Protein AF-A0AAW7M5Y6-F1 (afdb_monomer)

Radius of gyration: 25.85 Å; Cα contacts (8 Å, |Δi|>4): 397; chains: 1; bounding box: 56×43×94 Å

Sequence (271 aa):
MINTSLQTFKYPCLIGHQGGRRVLTISAKFDELSRLLAADNLSHTLNRSQRELNRRRATAFAEYVINGLNNDTGYIIPPLIGNVDGDIVVEVSEHFPSFGFLSIPMNAKIVLFDGQHREVGIEEVCQMLCNMHTQTVTVELSENLTLEQRQQFFADINGNASKPNAAINLAYDRSNPLSQLVREVVMANETLKNKTDFERTNITGKSAAWVSFKSLCDASARFTRLTEDSELVKVSGDLAKIWEGWCQFSGLSDAGDYPYGEYSQELSRLN

Solvent-accessible surface area (backbone atoms only — not comparable to full-atom values): 15237 Å² total; per-residue (Å²): 132,86,83,79,74,76,60,61,49,77,40,66,26,40,56,46,73,57,97,92,38,68,31,39,37,36,74,42,31,47,68,52,41,65,70,62,44,55,70,83,89,79,71,58,76,90,75,49,34,61,76,85,85,53,63,71,58,10,52,54,44,21,50,51,49,51,49,12,65,77,66,72,71,52,77,86,74,80,60,32,33,30,29,37,44,62,88,61,46,74,49,64,35,93,90,44,76,50,30,30,37,37,34,39,42,73,84,38,44,39,48,56,40,41,42,69,45,53,55,52,7,43,51,52,38,55,76,74,45,82,76,37,72,79,42,69,44,42,38,38,33,37,65,65,65,52,69,70,56,40,37,49,50,29,48,49,57,64,68,68,56,74,77,75,44,68,8,35,55,48,66,67,39,81,83,45,67,66,46,46,48,48,48,52,44,32,66,74,33,69,58,49,45,66,28,40,26,47,56,41,63,78,73,48,52,86,30,57,26,70,44,21,45,42,57,55,42,61,52,47,59,71,78,44,80,89,52,96,88,52,60,59,71,59,55,44,54,54,52,39,52,53,53,50,50,48,36,61,75,69,43,53,71,78,44,69,85,53,27,42,40,58,53,57,51,52,60,64,72,76,108

Secondary structure (DSSP, 8-state):
----PPPEEEEEEEEEEETTEEEEEEEEEHHHHHHHS-------GGG-SSPPP-HHHHHHHHHHHHHHHHTT-----PPEEEEEES--EEEE-SS-TTEEEEEEETT-EEEEEE-HHHHHHHHHHHHH-S-GGG-EEEEEEEES--HHHHHHHHHHHHHH-PPPPHHHHHHH-SS-HHHHHHHHHHHHSHHHHHHEESS-SS--TT-S-SEEHHHHHHHHHHH----TT--HHHHHHHHHHHHHHHHHHHTTTTTTT--HHHHHHHHHH--

Nearest PDB structures (foldseek):
  4k1p-assembly2_B  TM=1.900E-01  e=3.210E+00  Bacillus cereus
  9c0t-assembly1_F  TM=2.575E-01  e=8.157E+00  Methanosarcina thermophila
  7dev-assembly1_A  TM=1.728E-01  e=6.095E+00  Gentiana triflora
  4rz0-assembly1_B  TM=2.460E-01  e=9.716E+00  Plasmodium (Laverania)
  3f2k-assembly1_A  TM=1.174E-01  e=6.848E+00  Homo sapiens

Structure (mmCIF, N/CA/C/O backbone):
data_AF-A0AAW7M5Y6-F1
#
_entry.id   AF-A0AAW7M5Y6-F1
#
loop_
_atom_site.group_PDB
_atom_site.id
_atom_site.type_symbol
_atom_site.label_atom_id
_atom_site.label_alt_id
_atom_site.label_comp_id
_atom_site.label_asym_id
_atom_site.label_entity_id
_atom_site.label_seq_id
_atom_site.pdbx_PDB_ins_code
_atom_site.Cartn_x
_atom_site.Cartn_y
_atom_site.Cartn_z
_atom_site.occupancy
_atom_site.B_iso_or_equiv
_atom_site.auth_seq_id
_atom_site.auth_comp_id
_atom_site.auth_asym_id
_atom_site.auth_atom_id
_atom_site.pdbx_PDB_model_num
ATOM 1 N N . MET A 1 1 ? 18.919 -2.064 -47.395 1.00 45.16 1 MET A N 1
ATOM 2 C CA . MET A 1 1 ? 18.976 -2.383 -45.954 1.00 45.16 1 MET A CA 1
ATOM 3 C C . MET A 1 1 ? 17.767 -1.743 -45.307 1.00 45.16 1 MET A C 1
ATOM 5 O O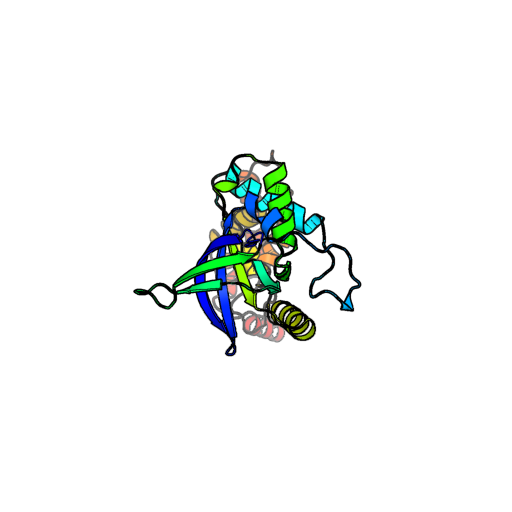 . MET A 1 1 ? 17.655 -0.526 -45.365 1.00 45.16 1 MET A O 1
ATOM 9 N N . ILE A 1 2 ? 16.820 -2.538 -44.811 1.00 49.34 2 ILE A N 1
ATOM 10 C CA . ILE A 1 2 ? 15.684 -2.000 -44.055 1.00 49.34 2 ILE A CA 1
ATOM 11 C C . ILE A 1 2 ? 16.250 -1.607 -42.691 1.00 49.34 2 ILE A C 1
ATOM 13 O O . ILE A 1 2 ? 16.785 -2.458 -41.987 1.00 49.34 2 ILE A O 1
ATOM 17 N N . ASN A 1 3 ? 16.213 -0.317 -42.361 1.00 48.34 3 ASN A N 1
ATOM 18 C CA . ASN A 1 3 ? 16.595 0.167 -41.041 1.00 48.34 3 ASN A CA 1
ATOM 19 C C . ASN A 1 3 ? 15.466 -0.196 -40.067 1.00 48.34 3 ASN A C 1
ATOM 21 O O . ASN A 1 3 ? 14.513 0.559 -39.898 1.00 48.34 3 ASN A O 1
ATOM 25 N N . THR A 1 4 ? 15.505 -1.405 -39.513 1.00 58.62 4 THR A N 1
ATOM 26 C CA . THR A 1 4 ? 14.553 -1.871 -38.498 1.00 58.62 4 THR A CA 1
ATOM 27 C C . THR A 1 4 ? 14.989 -1.375 -37.124 1.00 58.62 4 THR A C 1
ATOM 29 O O . THR A 1 4 ? 15.452 -2.151 -36.292 1.00 58.62 4 THR A O 1
ATOM 32 N N . SER A 1 5 ? 14.862 -0.070 -36.877 1.00 72.06 5 SER A N 1
ATOM 33 C CA . SER A 1 5 ? 14.865 0.441 -35.506 1.00 72.06 5 SER A CA 1
ATOM 34 C C . SER A 1 5 ? 13.616 -0.086 -34.800 1.00 72.06 5 SER A C 1
ATOM 36 O O . SER A 1 5 ? 12.498 0.160 -35.262 1.00 72.06 5 SER A O 1
ATOM 38 N N . LEU A 1 6 ? 13.795 -0.829 -33.708 1.00 77.94 6 LEU A N 1
ATOM 39 C CA . LEU A 1 6 ? 12.683 -1.280 -32.876 1.00 77.94 6 LEU A CA 1
ATOM 40 C C . LEU A 1 6 ? 11.918 -0.065 -32.343 1.00 77.94 6 LEU A C 1
ATOM 42 O O . LEU A 1 6 ? 12.522 0.924 -31.931 1.00 77.94 6 LEU A O 1
ATOM 46 N N . GLN A 1 7 ? 10.587 -0.139 -32.355 1.00 89.00 7 GLN A N 1
ATOM 47 C CA . GLN A 1 7 ? 9.776 0.861 -31.668 1.00 89.00 7 GLN A CA 1
ATOM 48 C C . GLN A 1 7 ? 10.013 0.761 -30.157 1.00 89.00 7 GLN A C 1
ATOM 50 O O . GLN A 1 7 ? 10.251 -0.329 -29.626 1.00 89.00 7 GLN A O 1
ATOM 55 N N . THR A 1 8 ? 9.952 1.900 -29.472 1.00 91.94 8 THR A N 1
ATOM 56 C CA . THR A 1 8 ? 10.220 2.005 -28.037 1.00 91.94 8 THR A CA 1
ATOM 57 C C . THR A 1 8 ? 9.078 2.709 -27.311 1.00 91.94 8 THR A C 1
ATOM 59 O O . THR A 1 8 ? 8.431 3.606 -27.855 1.00 91.94 8 THR A O 1
ATOM 62 N N . PHE A 1 9 ? 8.847 2.323 -26.059 1.00 92.94 9 PHE A N 1
ATOM 63 C CA . PHE A 1 9 ? 8.137 3.153 -25.091 1.00 92.94 9 PHE A CA 1
ATOM 64 C C . PHE A 1 9 ? 9.127 4.145 -24.479 1.00 92.94 9 PHE A C 1
ATOM 66 O O . PHE A 1 9 ? 10.226 3.742 -24.098 1.00 92.94 9 PHE A O 1
ATOM 73 N N . LYS A 1 10 ? 8.757 5.426 -24.378 1.00 95.69 10 LYS A N 1
ATOM 74 C CA . LYS A 1 10 ? 9.622 6.474 -23.819 1.00 95.69 10 LYS A CA 1
ATOM 75 C C . LYS A 1 10 ? 8.969 7.110 -22.596 1.00 95.69 10 LYS A C 1
ATOM 77 O O . LYS A 1 10 ? 7.879 7.666 -22.702 1.00 95.69 10 LYS A O 1
ATOM 82 N N . TYR A 1 11 ? 9.663 7.065 -21.463 1.00 96.88 11 TYR A N 1
ATOM 83 C CA . TYR A 1 11 ? 9.197 7.599 -20.184 1.00 96.88 11 TYR A CA 1
ATOM 84 C C . TYR A 1 11 ? 10.223 8.565 -19.591 1.00 96.88 11 TYR A C 1
ATOM 86 O O . TYR A 1 11 ? 11.414 8.251 -19.602 1.00 96.88 11 TYR A O 1
ATOM 94 N N . PRO A 1 12 ? 9.804 9.702 -19.011 1.00 97.56 12 PRO A N 1
ATOM 95 C CA . PRO A 1 12 ? 10.626 10.385 -18.021 1.00 97.56 12 PRO A CA 1
ATOM 96 C C . PRO A 1 12 ? 10.933 9.420 -16.872 1.00 97.56 12 PRO A C 1
ATOM 98 O O . PRO A 1 12 ? 10.033 8.727 -16.389 1.00 97.56 12 PRO A O 1
ATOM 101 N N . CYS A 1 13 ? 12.187 9.365 -16.438 1.00 98.12 13 CYS A N 1
ATOM 102 C CA . CYS A 1 13 ? 12.617 8.457 -15.384 1.00 98.12 13 CYS A CA 1
ATOM 103 C C . CYS A 1 13 ? 13.500 9.141 -14.341 1.00 98.12 13 CYS A C 1
ATOM 105 O O . CYS A 1 13 ? 14.278 10.047 -14.652 1.00 98.12 13 CYS A O 1
ATOM 107 N N . LEU A 1 14 ? 13.419 8.639 -13.111 1.00 98.25 14 LEU A N 1
ATOM 108 C CA . LEU A 1 14 ? 14.434 8.829 -12.081 1.00 98.25 14 LEU A CA 1
ATOM 109 C C . LEU A 1 14 ? 15.480 7.713 -12.204 1.00 98.25 14 LEU A C 1
ATOM 111 O O . LEU A 1 14 ? 15.133 6.550 -12.408 1.00 98.25 14 LEU A O 1
ATOM 115 N N . ILE A 1 15 ? 16.749 8.076 -12.056 1.00 98.12 15 ILE A N 1
ATOM 116 C CA . ILE A 1 15 ? 17.911 7.194 -12.101 1.00 98.12 15 ILE A CA 1
ATOM 117 C C . ILE A 1 15 ? 18.475 7.098 -10.683 1.00 98.12 15 ILE A C 1
ATOM 119 O O . ILE A 1 15 ? 19.078 8.042 -10.168 1.00 98.12 15 ILE A O 1
ATOM 123 N N . GLY A 1 16 ? 18.246 5.957 -10.042 1.00 96.81 16 GLY A N 1
ATOM 124 C CA . GLY A 1 16 ? 18.703 5.641 -8.694 1.00 96.81 16 GLY A CA 1
ATOM 125 C C . GLY A 1 16 ? 19.774 4.553 -8.670 1.00 96.81 16 GLY A C 1
ATOM 126 O O . GLY A 1 16 ? 20.083 3.920 -9.682 1.00 96.81 16 GLY A O 1
ATOM 127 N N . HIS A 1 17 ? 20.324 4.318 -7.479 1.00 95.00 17 HIS A N 1
ATOM 128 C CA . HIS A 1 17 ? 21.280 3.244 -7.229 1.00 95.00 17 HIS A CA 1
ATOM 129 C C . HIS A 1 17 ? 20.928 2.486 -5.945 1.00 95.00 17 HIS A C 1
ATOM 131 O O . HIS A 1 17 ? 20.790 3.094 -4.886 1.00 95.00 17 HIS A O 1
ATOM 137 N N . GLN A 1 18 ? 20.832 1.159 -6.024 1.00 93.81 18 GLN A N 1
ATOM 138 C CA . GLN A 1 18 ? 20.619 0.272 -4.877 1.00 93.81 18 GLN A CA 1
ATOM 139 C C . GLN A 1 18 ? 21.616 -0.888 -4.943 1.00 93.81 18 GLN A C 1
ATOM 141 O O . GLN A 1 18 ? 21.745 -1.548 -5.973 1.00 93.81 18 GLN A O 1
ATOM 146 N N . GLY A 1 19 ? 22.376 -1.118 -3.867 1.00 89.62 19 GLY A N 1
ATOM 147 C CA . GLY A 1 19 ? 23.347 -2.222 -3.810 1.00 89.62 19 GLY A CA 1
ATOM 148 C C . GLY A 1 19 ? 24.390 -2.204 -4.940 1.00 89.62 19 GLY A C 1
ATOM 149 O O . GLY A 1 19 ? 24.789 -3.260 -5.423 1.00 89.62 19 GLY A O 1
ATOM 150 N N . GLY A 1 20 ? 24.781 -1.012 -5.411 1.00 90.62 20 GLY A N 1
ATOM 151 C CA . GLY A 1 20 ? 25.719 -0.833 -6.528 1.00 90.62 20 GLY A CA 1
ATOM 152 C C . GLY A 1 20 ? 25.114 -1.012 -7.928 1.00 90.62 20 GLY A C 1
ATOM 153 O O . GLY A 1 20 ? 25.839 -0.921 -8.915 1.00 90.62 20 GLY A O 1
ATOM 154 N N . ARG A 1 21 ? 23.802 -1.241 -8.040 1.00 91.62 21 ARG A N 1
ATOM 155 C CA . ARG A 1 21 ? 23.088 -1.438 -9.312 1.00 91.62 21 ARG A CA 1
ATOM 156 C C . ARG A 1 21 ? 22.256 -0.207 -9.640 1.00 91.62 21 ARG A C 1
ATOM 158 O O . ARG A 1 21 ? 21.717 0.416 -8.727 1.00 91.62 21 ARG A O 1
ATOM 165 N N . ARG A 1 22 ? 22.151 0.139 -10.924 1.00 94.94 22 ARG A N 1
ATOM 166 C CA . ARG A 1 22 ? 21.230 1.183 -11.387 1.00 94.94 22 ARG A CA 1
ATOM 167 C C . ARG A 1 22 ? 19.794 0.672 -11.278 1.00 94.94 22 ARG A C 1
ATOM 169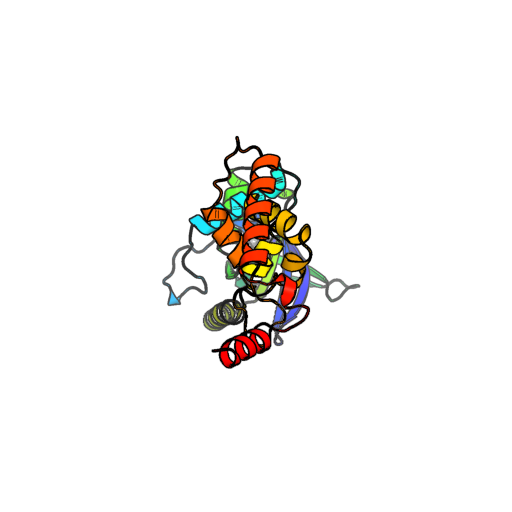 O O . ARG A 1 22 ? 19.524 -0.485 -11.594 1.00 94.94 22 ARG A O 1
ATOM 176 N N . VAL A 1 23 ? 18.909 1.539 -10.810 1.00 96.81 23 VAL A N 1
ATOM 177 C CA . VAL A 1 23 ? 17.472 1.292 -10.693 1.00 96.81 23 VAL A CA 1
ATOM 178 C C . VAL A 1 23 ? 16.751 2.466 -11.338 1.00 96.81 23 VAL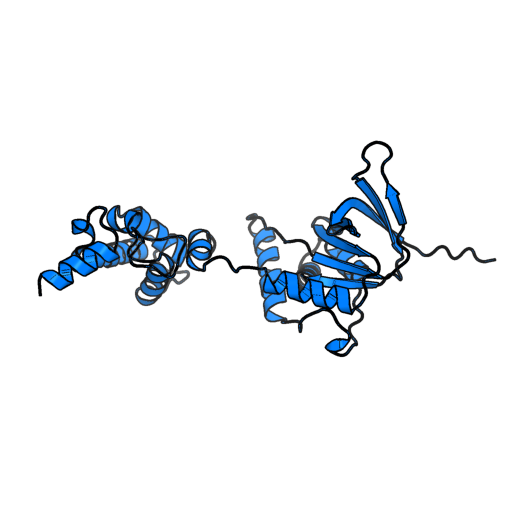 A C 1
ATOM 180 O O . VAL A 1 23 ? 17.132 3.617 -11.126 1.00 96.81 23 VAL A O 1
ATOM 183 N N . LEU A 1 24 ? 15.741 2.181 -12.152 1.00 98.00 24 LEU A N 1
ATOM 184 C CA . LEU A 1 24 ? 15.011 3.187 -12.914 1.00 98.00 24 LEU A CA 1
ATOM 185 C C . LEU A 1 24 ? 13.571 3.252 -12.430 1.00 98.00 24 LEU A C 1
ATOM 187 O O . LEU A 1 24 ? 12.883 2.235 -12.398 1.00 98.00 24 LEU A O 1
ATOM 191 N N . THR A 1 25 ? 13.100 4.445 -12.091 1.00 98.25 25 THR A N 1
ATOM 192 C CA . THR A 1 25 ? 11.716 4.650 -11.653 1.00 98.25 25 THR A CA 1
ATOM 193 C C . THR A 1 25 ? 10.965 5.465 -12.692 1.00 98.25 25 THR A C 1
ATOM 195 O O . THR A 1 25 ? 11.400 6.559 -13.056 1.00 98.25 25 THR A O 1
ATOM 198 N N . ILE A 1 26 ? 9.826 4.952 -13.151 1.00 97.69 26 ILE A N 1
ATOM 199 C CA . ILE A 1 26 ? 8.923 5.618 -14.098 1.00 97.69 26 ILE A CA 1
ATOM 200 C C . ILE A 1 26 ? 7.510 5.710 -13.522 1.00 97.69 26 ILE A C 1
ATOM 202 O O . ILE A 1 26 ? 7.137 4.961 -12.619 1.00 97.69 26 ILE A O 1
ATOM 206 N N . SER A 1 27 ? 6.706 6.615 -14.076 1.00 96.88 27 SER A N 1
ATOM 207 C CA . SER A 1 27 ? 5.264 6.671 -13.838 1.00 96.88 27 SER A CA 1
ATOM 208 C C . SER A 1 27 ? 4.555 6.154 -15.088 1.00 96.88 27 SER A C 1
ATOM 210 O O . SER A 1 27 ? 4.573 6.816 -16.126 1.00 96.88 27 SER A O 1
ATOM 212 N N . ALA A 1 28 ? 3.997 4.946 -15.010 1.00 95.19 28 ALA A N 1
ATOM 213 C CA . ALA A 1 28 ? 3.283 4.312 -16.115 1.00 95.19 28 ALA A CA 1
ATOM 214 C C . ALA A 1 28 ? 1.784 4.589 -15.989 1.00 95.19 28 ALA A C 1
ATOM 216 O O . ALA A 1 28 ? 1.230 4.495 -14.892 1.00 95.19 28 ALA A O 1
ATOM 217 N N . LYS A 1 29 ? 1.115 4.906 -17.100 1.00 95.62 29 LYS A N 1
ATOM 218 C CA . LYS A 1 29 ? -0.348 5.025 -17.104 1.00 95.62 29 LYS A CA 1
ATOM 219 C C . LYS A 1 29 ? -0.992 3.651 -16.986 1.00 95.62 29 LYS A C 1
ATOM 221 O O . LYS A 1 29 ? -0.439 2.657 -17.457 1.00 95.62 29 LYS A O 1
ATOM 226 N N . PHE A 1 30 ? -2.173 3.596 -16.384 1.00 95.38 30 PHE A N 1
ATOM 227 C CA . PHE A 1 30 ? -2.876 2.331 -16.158 1.00 95.38 30 PHE A CA 1
ATOM 228 C C . PHE A 1 30 ? -3.199 1.578 -17.458 1.00 95.38 30 PHE A C 1
ATOM 230 O O . PHE A 1 30 ? -3.078 0.357 -17.511 1.00 95.38 30 PHE A O 1
ATOM 237 N N . ASP A 1 31 ? -3.579 2.288 -18.517 1.00 90.44 31 ASP A N 1
ATOM 238 C CA . ASP A 1 31 ? -3.941 1.700 -19.812 1.00 90.44 31 ASP A CA 1
ATOM 239 C C . ASP A 1 31 ? -2.731 1.301 -20.676 1.00 90.44 31 ASP A C 1
ATOM 241 O O . ASP A 1 31 ? -2.842 0.442 -21.554 1.00 90.44 31 ASP A O 1
ATOM 245 N N . GLU A 1 32 ? -1.561 1.879 -20.406 1.00 90.12 32 GLU A N 1
ATOM 246 C CA . GLU A 1 32 ? -0.282 1.485 -21.005 1.00 90.12 32 GLU A CA 1
ATOM 247 C C . GLU A 1 32 ? 0.312 0.242 -20.319 1.00 90.12 32 GLU A C 1
ATOM 249 O O . GLU A 1 32 ? 1.076 -0.504 -20.938 1.00 90.12 32 GLU A O 1
ATOM 254 N N . LEU A 1 33 ? -0.052 -0.006 -19.056 1.00 89.00 33 LEU A N 1
ATOM 255 C CA . LEU A 1 33 ? 0.578 -1.011 -18.202 1.00 89.00 33 LEU A CA 1
ATOM 256 C C . LEU A 1 33 ? 0.488 -2.434 -18.774 1.00 89.00 33 LEU A C 1
ATOM 258 O O . LEU A 1 33 ? 1.483 -3.153 -18.764 1.00 89.00 33 LEU A O 1
ATOM 262 N N . SER A 1 34 ? -0.660 -2.821 -19.336 1.00 81.75 34 SER A N 1
ATOM 263 C CA . SER A 1 34 ? -0.859 -4.152 -19.939 1.00 81.75 34 SER A CA 1
ATOM 264 C C . SER A 1 34 ? 0.034 -4.400 -21.159 1.00 81.75 34 SER A C 1
ATOM 266 O O . SER A 1 34 ? 0.406 -5.538 -21.443 1.00 81.75 34 SER A O 1
ATOM 268 N N . ARG A 1 35 ? 0.411 -3.335 -21.878 1.00 84.75 35 ARG A N 1
ATOM 269 C CA . ARG A 1 35 ? 1.341 -3.404 -23.015 1.00 84.75 35 ARG A CA 1
ATOM 270 C C . ARG A 1 35 ? 2.788 -3.401 -22.546 1.00 84.75 35 ARG A C 1
ATOM 272 O O . ARG A 1 35 ? 3.605 -4.113 -23.117 1.00 84.75 35 ARG A O 1
ATOM 279 N N . LEU A 1 36 ? 3.089 -2.610 -21.519 1.00 85.19 36 LEU A N 1
ATOM 280 C CA . LEU A 1 36 ? 4.423 -2.492 -20.939 1.00 85.19 36 LEU A CA 1
ATOM 281 C C . LEU A 1 36 ? 4.858 -3.780 -20.222 1.00 85.19 36 LEU A C 1
ATOM 283 O O . LEU A 1 36 ? 6.014 -4.182 -20.325 1.00 85.19 36 LEU A O 1
ATOM 287 N N . LEU A 1 37 ? 3.937 -4.426 -19.504 1.00 82.00 37 LEU A N 1
ATOM 288 C CA . LEU A 1 37 ? 4.194 -5.615 -18.685 1.00 82.00 37 LEU A CA 1
ATOM 289 C C . LEU A 1 37 ? 3.823 -6.935 -19.366 1.00 82.00 37 LEU A C 1
ATOM 291 O O . LEU A 1 37 ? 3.838 -7.962 -18.695 1.00 82.00 37 LEU A O 1
ATOM 295 N N . ALA A 1 38 ? 3.485 -6.911 -20.663 1.00 64.88 38 ALA A N 1
ATOM 296 C CA . ALA A 1 38 ? 2.930 -8.042 -21.406 1.00 64.88 38 ALA A CA 1
ATOM 297 C C . ALA A 1 38 ? 3.573 -9.384 -20.999 1.00 64.88 38 ALA A C 1
ATOM 299 O O . ALA A 1 38 ? 4.728 -9.681 -21.317 1.00 64.88 38 ALA A O 1
ATOM 300 N N . ALA A 1 39 ? 2.810 -10.161 -20.225 1.00 53.28 39 ALA A N 1
ATOM 301 C CA . ALA A 1 39 ? 3.330 -11.277 -19.457 1.00 53.28 39 ALA A CA 1
ATOM 302 C C . ALA A 1 39 ? 3.626 -12.502 -20.328 1.00 53.28 39 ALA A C 1
ATOM 304 O O . ALA A 1 39 ? 2.818 -12.935 -21.150 1.00 53.28 39 ALA A O 1
ATOM 305 N N . ASP A 1 40 ? 4.759 -13.138 -20.042 1.00 48.28 40 ASP A N 1
ATOM 306 C CA . ASP A 1 40 ? 5.101 -14.468 -20.532 1.00 48.28 40 ASP A CA 1
ATOM 307 C C . ASP A 1 40 ? 4.471 -15.507 -19.580 1.00 48.28 40 ASP A C 1
ATOM 309 O O . ASP A 1 40 ? 5.102 -16.012 -18.649 1.00 48.28 40 ASP A O 1
ATOM 313 N N . ASN A 1 41 ? 3.167 -15.749 -19.752 1.00 46.53 41 ASN A N 1
ATOM 314 C CA . ASN A 1 41 ? 2.301 -16.524 -18.844 1.00 46.53 41 ASN A CA 1
ATOM 315 C C . ASN A 1 41 ? 2.578 -18.047 -18.795 1.00 46.53 41 ASN A C 1
ATOM 317 O O . ASN A 1 41 ? 1.746 -18.817 -18.314 1.00 46.53 41 ASN A O 1
ATOM 321 N N . LEU A 1 42 ? 3.726 -18.520 -19.284 1.00 43.22 42 LEU A N 1
ATOM 322 C CA . LEU A 1 42 ? 4.000 -19.945 -19.489 1.00 43.22 42 LEU A CA 1
ATOM 323 C C . LEU A 1 42 ? 5.392 -20.339 -18.982 1.00 43.22 42 LEU A C 1
ATOM 325 O O . LEU A 1 42 ? 6.312 -20.554 -19.765 1.00 43.22 42 LEU A O 1
ATOM 329 N N . SER A 1 43 ? 5.574 -20.484 -17.666 1.00 42.81 43 SER A N 1
ATOM 330 C CA . SER A 1 43 ? 6.738 -21.222 -17.151 1.00 42.81 43 SER A CA 1
ATOM 331 C C . SER A 1 43 ? 6.536 -21.805 -15.742 1.00 42.81 43 SER A C 1
ATOM 333 O O . SER A 1 43 ? 5.750 -21.304 -14.936 1.00 42.81 43 SER A O 1
ATOM 335 N N . HIS A 1 44 ? 7.231 -22.919 -15.470 1.00 48.47 44 HIS A N 1
ATOM 336 C CA . HIS A 1 44 ? 7.258 -23.634 -14.186 1.00 48.47 44 HIS A CA 1
ATOM 337 C C . HIS A 1 44 ? 7.663 -22.730 -13.000 1.00 48.47 44 HIS A C 1
ATOM 339 O O . HIS A 1 44 ? 8.342 -21.724 -13.172 1.00 48.47 44 HIS A O 1
ATOM 345 N N . THR A 1 45 ? 7.308 -23.115 -11.767 1.00 53.44 45 THR A N 1
ATOM 346 C CA . THR A 1 45 ? 7.537 -22.323 -10.536 1.00 53.44 45 THR A CA 1
ATOM 347 C C . THR A 1 45 ? 8.995 -21.923 -10.292 1.00 53.44 45 THR A C 1
ATOM 349 O O . THR A 1 4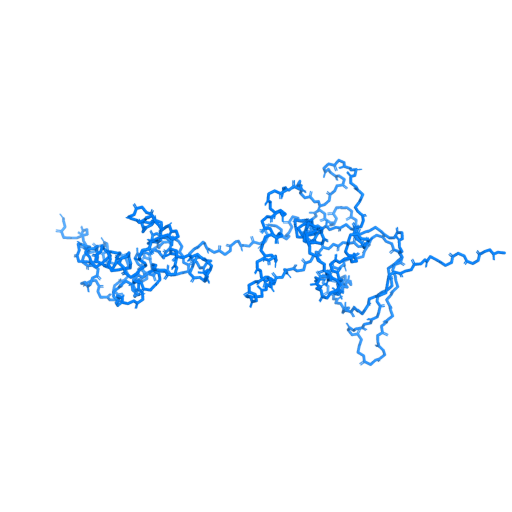5 ? 9.236 -20.818 -9.820 1.00 53.44 45 THR A O 1
ATOM 352 N N . LEU A 1 46 ? 9.957 -22.782 -10.638 1.00 55.19 46 LEU A N 1
ATOM 353 C CA . LEU A 1 46 ? 11.392 -22.485 -10.529 1.00 55.19 46 LEU A CA 1
ATOM 354 C C . LEU A 1 46 ? 11.909 -21.556 -11.634 1.00 55.19 46 LEU A C 1
ATOM 356 O O . LEU A 1 46 ? 12.999 -21.021 -11.489 1.00 55.19 46 LEU A O 1
ATOM 360 N N . ASN A 1 47 ? 11.129 -21.336 -12.696 1.00 56.72 47 ASN A N 1
ATOM 361 C CA . ASN A 1 47 ? 11.466 -20.465 -13.825 1.00 56.72 47 ASN A CA 1
ATOM 362 C C . ASN A 1 47 ? 10.882 -19.049 -13.676 1.00 56.72 47 ASN A C 1
ATOM 364 O O . ASN A 1 47 ? 11.091 -18.204 -14.545 1.00 56.72 47 ASN A O 1
ATOM 368 N N . ARG A 1 48 ? 10.160 -18.782 -12.579 1.00 66.81 48 ARG A N 1
ATOM 369 C CA . ARG A 1 48 ? 9.562 -17.477 -12.271 1.00 66.81 48 ARG A CA 1
ATOM 370 C C . ARG A 1 48 ? 10.086 -16.911 -10.952 1.00 66.81 48 ARG A C 1
ATOM 372 O O . ARG A 1 48 ? 10.522 -17.646 -10.069 1.00 66.81 48 ARG A O 1
ATOM 379 N N . SER A 1 49 ? 9.987 -15.594 -10.809 1.00 58.50 49 SER A N 1
ATOM 380 C CA . SER A 1 49 ? 10.271 -14.831 -9.583 1.00 58.50 49 SER A CA 1
ATOM 381 C C . SER A 1 49 ? 8.987 -14.255 -8.970 1.00 58.50 49 SER A C 1
ATOM 383 O O . SER A 1 49 ? 8.976 -13.146 -8.449 1.00 58.50 49 SER A O 1
ATOM 385 N N . GLN A 1 50 ? 7.876 -14.987 -9.108 1.00 66.50 50 GLN A N 1
ATOM 386 C CA . GLN A 1 50 ? 6.522 -14.553 -8.756 1.00 66.50 50 GLN A CA 1
ATOM 387 C C . GLN A 1 50 ? 5.781 -15.639 -7.970 1.00 66.50 50 GLN A C 1
ATOM 389 O O . GLN A 1 50 ? 6.013 -16.841 -8.162 1.00 66.50 50 GLN A O 1
ATOM 394 N N . ARG A 1 51 ? 4.830 -15.224 -7.125 1.00 70.25 51 ARG A N 1
ATOM 395 C CA . ARG A 1 51 ? 3.903 -16.154 -6.461 1.00 70.25 51 ARG A CA 1
ATOM 396 C C . ARG A 1 51 ? 2.721 -16.479 -7.366 1.00 70.25 51 ARG A C 1
ATOM 398 O O . ARG A 1 51 ? 2.457 -15.789 -8.344 1.00 70.25 51 ARG A O 1
ATOM 405 N N . GLU A 1 52 ? 1.968 -17.517 -7.026 1.00 74.31 52 GLU A N 1
ATOM 406 C CA . GLU A 1 52 ? 0.716 -17.794 -7.728 1.00 74.31 52 GLU A CA 1
ATOM 407 C C . GLU A 1 52 ? -0.259 -16.609 -7.602 1.00 74.31 52 GLU A C 1
ATOM 409 O O . GLU A 1 52 ? -0.411 -16.005 -6.530 1.00 74.31 52 GLU A O 1
ATOM 414 N N . LEU A 1 53 ? -0.889 -16.240 -8.719 1.00 74.88 53 LEU A N 1
ATOM 415 C CA . LEU A 1 53 ? -1.871 -15.167 -8.745 1.00 74.88 53 LEU A CA 1
ATOM 416 C C . LEU A 1 53 ? -3.102 -15.584 -7.933 1.00 74.88 53 LEU A C 1
ATOM 418 O O . LEU A 1 53 ? -3.701 -16.627 -8.164 1.00 74.88 53 LEU A O 1
ATOM 422 N N . ASN A 1 54 ? -3.514 -14.728 -7.002 1.00 81.81 54 ASN A N 1
ATOM 423 C CA . ASN A 1 54 ? -4.733 -14.920 -6.233 1.00 81.81 54 ASN A CA 1
ATOM 424 C C . ASN A 1 54 ? -5.733 -13.895 -6.749 1.00 81.81 54 ASN A C 1
ATOM 426 O O . ASN A 1 54 ? -5.636 -12.722 -6.388 1.00 81.81 54 ASN A O 1
ATOM 430 N N . ARG A 1 55 ? -6.668 -14.338 -7.596 1.00 84.50 55 ARG A N 1
ATOM 431 C CA . ARG A 1 55 ? -7.645 -13.437 -8.220 1.00 84.50 55 ARG A CA 1
ATOM 432 C C . ARG A 1 55 ? -8.448 -12.642 -7.197 1.00 84.50 55 ARG A C 1
ATOM 434 O O . ARG A 1 55 ? -8.609 -11.450 -7.377 1.00 84.50 55 ARG A O 1
ATOM 441 N N . ARG A 1 56 ? -8.819 -13.237 -6.055 1.00 88.44 56 ARG A N 1
ATOM 442 C CA . ARG A 1 56 ? -9.545 -12.510 -4.996 1.00 88.44 56 ARG A CA 1
ATOM 443 C C . ARG A 1 56 ? -8.775 -11.290 -4.484 1.00 88.44 56 ARG A C 1
ATOM 445 O O . ARG A 1 56 ? -9.387 -10.295 -4.128 1.00 88.44 56 ARG A O 1
ATOM 452 N N . ARG A 1 57 ? -7.438 -11.361 -4.431 1.00 85.62 57 ARG A N 1
ATOM 453 C CA . ARG A 1 57 ? -6.605 -10.216 -4.025 1.00 85.62 57 ARG A CA 1
ATOM 454 C C . ARG A 1 57 ? -6.496 -9.151 -5.109 1.00 85.62 57 ARG A C 1
ATOM 456 O O . ARG A 1 57 ? -6.388 -7.985 -4.758 1.00 85.62 57 ARG A O 1
ATOM 463 N N . ALA A 1 58 ? -6.493 -9.552 -6.379 1.00 88.06 58 ALA A N 1
ATOM 464 C CA . ALA A 1 58 ? -6.530 -8.609 -7.491 1.00 88.06 58 ALA A CA 1
ATOM 465 C C . ALA A 1 58 ? -7.871 -7.860 -7.513 1.00 88.06 58 ALA A C 1
ATOM 467 O O . ALA A 1 58 ? -7.872 -6.636 -7.505 1.00 88.06 58 ALA A O 1
ATOM 468 N N . THR A 1 59 ? -8.985 -8.582 -7.364 1.00 91.56 59 THR A N 1
ATOM 469 C CA . THR A 1 59 ? -10.328 -7.992 -7.293 1.00 91.56 59 THR A CA 1
ATOM 470 C C . THR A 1 59 ? -10.492 -7.055 -6.100 1.00 91.56 59 THR A C 1
ATOM 472 O O . THR A 1 59 ? -10.934 -5.927 -6.272 1.00 91.56 59 THR A O 1
ATOM 475 N N . ALA A 1 60 ? -10.038 -7.448 -4.904 1.00 91.88 60 ALA A N 1
ATOM 476 C CA . ALA A 1 60 ? -10.063 -6.553 -3.743 1.00 91.88 60 ALA A CA 1
ATOM 477 C C . ALA A 1 60 ? -9.224 -5.274 -3.958 1.00 91.88 60 ALA A C 1
ATOM 479 O O . ALA A 1 60 ? -9.558 -4.210 -3.441 1.00 91.88 60 ALA A O 1
ATOM 480 N N . PHE A 1 61 ? -8.126 -5.360 -4.717 1.00 94.38 61 PHE A N 1
ATOM 481 C CA . PHE A 1 61 ? -7.342 -4.184 -5.089 1.00 94.38 61 PHE A CA 1
ATOM 482 C C . PHE A 1 61 ? -8.073 -3.311 -6.120 1.00 94.38 61 PHE A C 1
ATOM 484 O O . PHE A 1 61 ? -8.066 -2.089 -5.987 1.00 94.38 61 PHE A O 1
ATOM 491 N N . ALA A 1 62 ? -8.723 -3.914 -7.118 1.00 94.88 62 ALA A N 1
ATOM 492 C CA . ALA A 1 62 ? -9.532 -3.183 -8.089 1.00 94.88 62 ALA A CA 1
ATOM 493 C C . ALA A 1 62 ? -10.669 -2.418 -7.394 1.00 94.88 62 ALA A C 1
ATOM 495 O O . ALA A 1 62 ? -10.830 -1.221 -7.616 1.00 94.88 62 ALA A O 1
ATOM 496 N N . GLU A 1 63 ? -11.386 -3.073 -6.475 1.00 94.06 63 GLU A N 1
ATOM 497 C CA . GLU A 1 63 ? -12.415 -2.449 -5.634 1.00 94.06 63 GLU A CA 1
ATOM 498 C C . GLU A 1 63 ? -11.859 -1.273 -4.823 1.00 94.06 63 GLU A C 1
ATOM 500 O O . GLU A 1 63 ? -12.480 -0.215 -4.777 1.00 94.06 63 GLU A O 1
ATOM 505 N N . TYR A 1 64 ? -10.673 -1.420 -4.222 1.00 94.00 64 TYR A N 1
ATOM 506 C CA . TYR A 1 64 ? -10.006 -0.333 -3.498 1.00 94.00 64 TYR A CA 1
ATOM 507 C C . TYR A 1 64 ? -9.782 0.907 -4.380 1.00 94.00 64 TYR A C 1
ATOM 509 O O . TYR A 1 64 ? -10.116 2.019 -3.970 1.00 94.00 64 TYR A O 1
ATOM 517 N N . VAL A 1 65 ? -9.270 0.721 -5.600 1.00 95.06 65 VAL A N 1
ATOM 518 C CA . VAL A 1 65 ? -9.029 1.820 -6.551 1.00 95.06 65 VAL A CA 1
ATOM 519 C C . VAL A 1 65 ? -10.344 2.434 -7.037 1.00 95.06 65 VAL A C 1
ATOM 521 O O . VAL A 1 65 ? -10.492 3.655 -7.019 1.00 95.06 65 VAL A O 1
ATOM 524 N N . ILE A 1 66 ? -11.319 1.607 -7.426 1.00 94.25 66 ILE A N 1
ATOM 525 C CA . ILE A 1 66 ? -12.630 2.060 -7.916 1.00 94.25 66 ILE A CA 1
ATOM 526 C C . ILE A 1 66 ? -13.359 2.866 -6.842 1.00 94.25 66 ILE A C 1
ATOM 528 O O . ILE A 1 66 ? -13.887 3.935 -7.135 1.00 94.25 66 ILE A O 1
ATOM 532 N N . ASN A 1 67 ? -13.357 2.393 -5.595 1.00 91.81 67 ASN A N 1
ATOM 533 C CA . ASN A 1 67 ? -13.964 3.115 -4.481 1.00 91.81 67 ASN A CA 1
ATOM 534 C C . ASN A 1 67 ? -13.267 4.458 -4.238 1.00 91.81 67 ASN A C 1
ATOM 536 O O . ASN A 1 67 ? -13.951 5.455 -4.016 1.00 91.81 67 ASN A O 1
ATOM 540 N N . GLY A 1 68 ? -11.934 4.499 -4.323 1.00 91.31 68 GLY A N 1
ATOM 541 C CA . GLY A 1 68 ? -11.163 5.737 -4.196 1.00 91.31 68 GLY A CA 1
ATOM 542 C C . GLY A 1 68 ? -11.503 6.772 -5.271 1.00 91.31 68 GLY A C 1
ATOM 543 O O . GLY A 1 68 ? -11.598 7.958 -4.962 1.00 91.31 68 GLY A O 1
ATOM 544 N N . LEU A 1 69 ? -11.723 6.318 -6.509 1.00 91.19 69 LEU A N 1
ATOM 545 C CA . LEU A 1 69 ? -12.118 7.161 -7.643 1.00 91.19 69 LEU A CA 1
ATOM 546 C C . LEU A 1 69 ? -13.576 7.630 -7.549 1.00 91.19 69 LEU A C 1
ATOM 548 O O . LEU A 1 69 ? -13.850 8.811 -7.730 1.00 91.19 69 LEU A O 1
ATOM 552 N N . ASN A 1 70 ? -14.512 6.721 -7.270 1.00 90.62 70 ASN A N 1
ATOM 553 C CA . ASN A 1 70 ? -15.947 7.021 -7.289 1.00 90.62 70 ASN A CA 1
ATOM 554 C C . ASN A 1 70 ? -16.397 7.881 -6.105 1.00 90.62 70 ASN A C 1
ATOM 556 O O . ASN A 1 70 ? -17.328 8.669 -6.247 1.00 90.62 70 ASN A O 1
ATOM 560 N N . ASN A 1 71 ? -15.757 7.720 -4.945 1.00 88.25 71 ASN A N 1
ATOM 561 C CA . ASN A 1 71 ? -16.147 8.410 -3.714 1.00 88.25 71 ASN A CA 1
ATOM 562 C C . ASN A 1 71 ? -15.276 9.639 -3.409 1.00 88.25 71 ASN A C 1
ATOM 564 O O . ASN A 1 71 ? -15.424 10.220 -2.337 1.00 88.25 71 ASN A O 1
ATOM 568 N N . ASP A 1 72 ? -14.345 9.998 -4.301 1.00 79.75 72 ASP A N 1
ATOM 569 C CA . ASP A 1 72 ? -13.385 11.101 -4.125 1.00 79.75 72 ASP A CA 1
ATOM 570 C C . ASP A 1 72 ? -12.598 11.033 -2.796 1.00 79.75 72 ASP A C 1
ATOM 572 O O . ASP A 1 72 ? -12.195 12.035 -2.210 1.00 79.75 72 ASP A O 1
ATOM 576 N N . THR A 1 73 ? -12.374 9.816 -2.285 1.00 85.75 73 THR A N 1
ATOM 577 C CA . THR A 1 73 ? -11.590 9.587 -1.059 1.00 85.75 73 THR A CA 1
ATOM 578 C C . THR A 1 73 ? -10.095 9.453 -1.343 1.00 85.75 73 THR A C 1
ATOM 580 O O . THR A 1 73 ? -9.291 9.386 -0.412 1.00 85.75 73 THR A O 1
ATOM 583 N N . GLY A 1 74 ? -9.722 9.377 -2.623 1.00 88.94 74 GLY A N 1
ATOM 584 C CA . GLY A 1 74 ? -8.363 9.106 -3.073 1.00 88.94 74 GLY A CA 1
ATOM 585 C C . GLY A 1 74 ? -7.907 7.671 -2.791 1.00 88.94 74 GLY A C 1
ATOM 586 O O . GLY A 1 74 ? -8.599 6.869 -2.159 1.00 88.94 74 GLY A O 1
ATOM 587 N N . TYR A 1 75 ? -6.716 7.340 -3.287 1.00 93.88 75 TYR A N 1
ATOM 588 C CA . TYR A 1 75 ? -6.036 6.069 -3.048 1.00 93.88 75 TYR A CA 1
ATOM 589 C C . TYR A 1 75 ? -4.521 6.237 -3.222 1.00 93.88 75 TYR A C 1
ATOM 591 O O . TYR A 1 75 ? -4.051 7.224 -3.789 1.00 93.88 75 TYR A O 1
ATOM 599 N N . ILE A 1 76 ? -3.743 5.258 -2.759 1.00 94.88 76 ILE A N 1
ATOM 600 C CA . ILE A 1 76 ? -2.306 5.184 -3.028 1.00 94.88 76 ILE A CA 1
ATOM 601 C C . ILE A 1 76 ? -1.901 3.754 -3.375 1.00 94.88 76 ILE A C 1
ATOM 603 O O . ILE A 1 76 ? -2.311 2.792 -2.725 1.00 94.88 76 ILE A O 1
ATOM 607 N N . ILE A 1 77 ? -1.086 3.613 -4.420 1.00 95.31 77 ILE A N 1
ATOM 608 C CA . ILE A 1 77 ? -0.599 2.322 -4.904 1.00 95.31 77 ILE A CA 1
ATOM 609 C C . ILE A 1 77 ? 0.903 2.270 -4.638 1.00 95.31 77 ILE A C 1
ATOM 611 O O . ILE A 1 77 ? 1.635 3.109 -5.166 1.00 95.31 77 ILE A O 1
ATOM 615 N N . PRO A 1 78 ? 1.397 1.308 -3.838 1.00 94.38 78 PRO A N 1
ATOM 616 C CA . PRO A 1 78 ? 2.834 1.125 -3.702 1.00 94.38 78 PRO A CA 1
ATOM 617 C C . PRO A 1 78 ? 3.456 0.766 -5.068 1.00 94.38 78 PRO A C 1
ATOM 619 O O . PRO A 1 78 ? 2.756 0.202 -5.916 1.00 94.38 78 PRO A O 1
ATOM 622 N N . PRO A 1 79 ? 4.752 1.028 -5.300 1.00 95.12 79 PRO A N 1
ATOM 623 C CA . PRO A 1 79 ? 5.381 0.791 -6.599 1.00 95.12 79 PRO A CA 1
ATOM 624 C C . PRO A 1 79 ? 5.316 -0.668 -7.056 1.00 95.12 79 PRO A C 1
ATOM 626 O O . PRO A 1 79 ? 5.476 -1.585 -6.246 1.00 95.12 79 PRO A O 1
ATOM 629 N N . LEU A 1 80 ? 5.103 -0.893 -8.350 1.00 95.25 80 LEU A N 1
ATOM 630 C CA . LEU A 1 80 ? 5.351 -2.189 -8.980 1.00 95.25 80 LEU A CA 1
ATOM 631 C C . LEU A 1 80 ? 6.861 -2.347 -9.143 1.00 95.25 80 LEU A C 1
ATOM 633 O O . LEU A 1 80 ? 7.503 -1.456 -9.695 1.00 95.25 80 LEU A O 1
ATOM 637 N N . ILE A 1 81 ? 7.425 -3.453 -8.666 1.00 95.06 81 ILE A N 1
ATOM 638 C CA . ILE A 1 81 ? 8.875 -3.667 -8.689 1.00 95.06 81 ILE A CA 1
ATOM 639 C C . ILE A 1 81 ? 9.175 -4.848 -9.597 1.00 95.06 81 ILE A C 1
ATOM 641 O O . ILE A 1 81 ? 8.652 -5.957 -9.417 1.00 95.06 81 ILE A O 1
ATOM 645 N N . GLY A 1 82 ? 10.019 -4.606 -10.590 1.00 93.88 82 GLY A N 1
ATOM 646 C CA . GLY A 1 82 ? 10.355 -5.599 -11.588 1.00 93.88 82 GLY A CA 1
ATOM 647 C C . GLY A 1 82 ? 11.737 -5.428 -12.179 1.00 93.88 82 GLY A C 1
ATOM 648 O O . GLY A 1 82 ? 12.573 -4.641 -11.737 1.00 93.88 82 GLY A O 1
ATOM 649 N N . ASN A 1 83 ? 11.972 -6.232 -13.201 1.00 94.56 83 ASN A N 1
ATOM 650 C CA . ASN A 1 83 ? 13.197 -6.232 -13.970 1.00 94.56 83 ASN A CA 1
ATOM 651 C C . ASN A 1 83 ? 12.865 -6.196 -15.456 1.00 94.56 83 ASN A C 1
ATOM 653 O O . ASN A 1 83 ? 12.008 -6.962 -15.900 1.00 94.56 83 ASN A O 1
ATOM 657 N N . VAL A 1 84 ? 13.579 -5.364 -16.206 1.00 93.62 84 VAL A N 1
ATOM 658 C CA . VAL A 1 84 ? 13.529 -5.338 -17.666 1.00 93.62 84 VAL A CA 1
ATOM 659 C C . VAL A 1 84 ? 14.683 -6.160 -18.243 1.00 93.62 84 VAL A C 1
ATOM 661 O O . VAL A 1 84 ? 15.852 -5.906 -17.955 1.00 93.62 84 VAL A O 1
ATOM 664 N N . ASP A 1 85 ? 14.327 -7.161 -19.044 1.00 90.94 85 ASP A N 1
ATOM 665 C CA . ASP A 1 85 ? 15.226 -7.971 -19.863 1.00 90.94 85 ASP A CA 1
ATOM 666 C C . ASP A 1 85 ? 15.202 -7.393 -21.291 1.00 90.94 85 ASP A C 1
ATOM 668 O O . ASP A 1 85 ? 14.236 -7.586 -22.039 1.00 90.94 85 ASP A O 1
ATOM 672 N N . GLY A 1 86 ? 16.234 -6.628 -21.657 1.00 86.88 86 GLY A N 1
ATOM 673 C CA . GLY A 1 86 ? 16.333 -5.973 -22.964 1.00 86.88 86 GLY A CA 1
ATOM 674 C C . GLY A 1 86 ? 17.354 -4.835 -23.029 1.00 86.88 86 GLY A C 1
ATOM 675 O O . GLY A 1 86 ? 17.853 -4.354 -22.010 1.00 86.88 86 GLY A O 1
ATOM 676 N N . ASP A 1 87 ? 17.631 -4.386 -24.254 1.00 90.56 87 ASP A N 1
ATOM 677 C CA . ASP A 1 87 ? 18.574 -3.301 -24.545 1.00 90.56 87 ASP A CA 1
ATOM 678 C C . ASP A 1 87 ? 17.907 -1.932 -24.354 1.00 90.56 87 ASP A C 1
ATOM 680 O O . ASP A 1 87 ? 17.536 -1.245 -25.310 1.00 90.56 87 ASP A O 1
ATOM 684 N N . ILE A 1 88 ? 17.695 -1.550 -23.096 1.00 94.75 88 ILE A N 1
ATOM 685 C CA . ILE A 1 88 ? 17.134 -0.239 -22.772 1.00 94.75 88 ILE A CA 1
ATOM 686 C C . ILE A 1 88 ? 18.161 0.878 -22.976 1.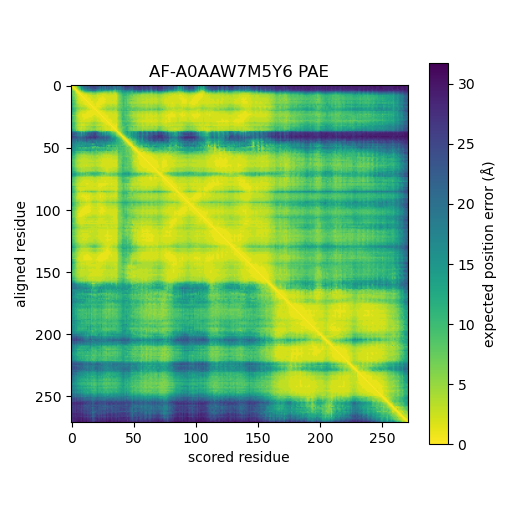00 94.75 88 ILE A C 1
ATOM 688 O O . ILE A 1 88 ? 19.367 0.688 -22.808 1.00 94.75 88 ILE A O 1
ATOM 692 N N . VAL A 1 89 ? 17.673 2.079 -23.279 1.00 96.50 89 VAL A N 1
ATOM 693 C CA . VAL A 1 89 ? 18.510 3.278 -23.417 1.00 96.50 89 VAL A CA 1
ATOM 694 C C . VAL A 1 89 ? 18.049 4.329 -22.421 1.00 96.50 89 VAL A C 1
ATOM 696 O O . VAL A 1 89 ? 16.866 4.659 -22.369 1.00 96.50 89 VAL A O 1
ATOM 699 N N . VAL A 1 90 ? 18.991 4.866 -21.645 1.00 97.19 90 VAL A N 1
ATOM 700 C CA . VAL A 1 90 ? 18.738 5.945 -20.686 1.00 97.19 90 VAL A CA 1
ATOM 701 C C . VAL A 1 90 ? 19.463 7.202 -21.153 1.00 97.19 90 VAL A C 1
ATOM 703 O O . VAL A 1 90 ? 20.691 7.263 -21.146 1.00 97.19 90 VAL A O 1
ATOM 706 N N . GLU A 1 91 ? 18.691 8.206 -21.553 1.00 97.62 91 GLU A N 1
ATOM 707 C CA . GLU A 1 91 ? 19.174 9.545 -21.890 1.00 97.62 91 GLU A CA 1
ATOM 708 C C . GLU A 1 91 ? 19.184 10.393 -20.614 1.00 97.62 91 GLU A C 1
ATOM 710 O O . GLU A 1 91 ? 18.133 10.841 -20.156 1.00 97.62 91 GLU A O 1
ATOM 715 N N . VAL A 1 92 ? 20.356 10.585 -20.005 1.00 97.81 92 VAL A N 1
ATOM 716 C CA . VAL A 1 92 ? 20.498 11.369 -18.767 1.00 97.81 92 VAL A CA 1
ATOM 717 C C . VAL A 1 92 ? 20.304 12.857 -19.059 1.00 97.81 92 VAL A C 1
ATOM 719 O O . VAL A 1 92 ? 20.820 13.377 -20.047 1.00 97.81 92 VAL A O 1
ATOM 722 N N . SER A 1 93 ? 19.584 13.556 -18.186 1.00 97.19 93 SER A N 1
ATOM 723 C CA . SER A 1 93 ? 19.440 15.008 -18.257 1.00 97.19 93 SER A CA 1
ATOM 724 C C . SER A 1 93 ? 20.781 15.699 -18.015 1.00 97.19 93 SER A C 1
ATOM 726 O O . SER A 1 93 ? 21.455 15.443 -17.017 1.00 97.19 93 SER A O 1
ATOM 728 N N . GLU A 1 94 ? 21.134 16.637 -18.893 1.00 95.38 94 GLU A N 1
ATOM 729 C CA . GLU A 1 94 ? 22.366 17.426 -18.782 1.00 95.38 94 GLU A CA 1
ATOM 730 C C . GLU A 1 94 ? 22.423 18.261 -17.495 1.00 95.38 94 GLU A C 1
ATOM 732 O O . GLU A 1 94 ? 23.502 18.546 -16.984 1.00 95.38 94 GLU A O 1
ATOM 737 N N . HIS A 1 95 ? 21.265 18.689 -16.985 1.00 95.44 95 HIS A N 1
ATOM 738 C CA . HIS A 1 95 ? 21.175 19.616 -15.850 1.00 95.44 95 HIS A CA 1
ATOM 739 C C . HIS A 1 95 ? 20.861 18.890 -14.538 1.00 95.44 95 HIS A C 1
ATOM 741 O O . HIS A 1 95 ? 21.192 19.380 -13.460 1.00 95.44 95 HIS A O 1
ATOM 747 N N . PHE A 1 96 ? 20.232 17.714 -14.621 1.00 96.00 96 PHE A N 1
ATOM 748 C CA . PHE A 1 96 ? 19.789 16.945 -13.462 1.00 96.00 96 PHE A CA 1
ATOM 749 C C . PHE A 1 96 ? 20.183 15.470 -13.620 1.00 96.00 96 PHE A C 1
ATOM 751 O O . PHE A 1 96 ? 19.361 14.675 -14.066 1.00 96.00 96 PHE A O 1
ATOM 758 N N . PRO A 1 97 ? 21.406 15.069 -13.225 1.00 93.94 97 PRO A N 1
ATOM 759 C CA . PRO A 1 97 ? 21.940 13.727 -13.498 1.00 93.94 97 PRO A CA 1
ATOM 760 C C . PRO A 1 97 ? 21.123 12.559 -12.927 1.00 93.94 97 PRO A C 1
ATOM 762 O O . PRO A 1 97 ? 21.240 11.431 -13.395 1.00 93.94 97 PRO A O 1
ATOM 765 N N . SER A 1 98 ? 20.290 12.815 -11.915 1.00 96.31 98 SER A N 1
ATOM 766 C CA . SER A 1 98 ? 19.361 11.827 -11.354 1.00 96.31 98 SER A CA 1
ATOM 767 C C . SER A 1 98 ? 18.098 11.624 -12.191 1.00 96.31 98 SER A C 1
ATOM 769 O O . SER A 1 98 ? 17.290 10.773 -11.851 1.00 96.31 98 SER A O 1
ATOM 771 N N . PHE A 1 99 ? 17.893 12.386 -13.263 1.00 97.75 99 PHE A N 1
ATOM 772 C CA . PHE A 1 99 ? 16.715 12.310 -14.119 1.00 97.75 99 PHE A CA 1
ATOM 773 C C . PHE A 1 99 ? 17.118 12.074 -15.570 1.00 97.75 99 PHE A C 1
ATOM 775 O O . PHE A 1 99 ? 18.227 12.399 -15.992 1.00 97.75 99 PHE A O 1
ATOM 782 N N . GLY A 1 100 ? 16.196 11.538 -16.356 1.00 97.81 100 GLY A N 1
ATOM 783 C CA . GLY A 1 100 ? 16.416 11.312 -17.775 1.00 97.81 100 GLY A CA 1
ATOM 784 C C . GLY A 1 100 ? 15.170 10.825 -18.493 1.00 97.81 100 GLY A C 1
ATOM 785 O O . GLY A 1 100 ? 14.060 10.892 -17.960 1.00 97.81 100 GLY A O 1
ATOM 786 N N . PHE A 1 101 ? 15.371 10.308 -19.699 1.00 98.06 101 PHE A N 1
ATOM 787 C CA . PHE A 1 101 ? 14.364 9.551 -20.427 1.00 98.06 101 PHE A CA 1
ATOM 788 C C . PHE A 1 101 ? 14.807 8.105 -20.607 1.00 98.06 101 PHE A C 1
ATOM 790 O O . PHE A 1 101 ? 15.877 7.830 -21.148 1.00 98.06 101 PHE A O 1
ATOM 797 N N . LEU A 1 102 ? 13.944 7.184 -20.198 1.00 97.44 102 LEU A N 1
ATOM 798 C CA . LEU A 1 102 ? 14.084 5.756 -20.416 1.00 97.44 102 LEU A CA 1
ATOM 799 C C . LEU A 1 102 ? 13.347 5.366 -21.700 1.00 97.44 102 LEU A C 1
ATOM 801 O O . LEU A 1 102 ? 12.136 5.559 -21.804 1.00 97.44 102 LEU A O 1
ATOM 805 N N . SER A 1 103 ? 14.077 4.794 -22.654 1.00 97.00 103 SER A N 1
ATOM 806 C CA . SER A 1 103 ? 13.534 4.140 -23.844 1.00 97.00 103 SER A CA 1
ATOM 807 C C . SER A 1 103 ? 13.575 2.621 -23.671 1.00 97.00 103 SER A C 1
ATOM 809 O O . SER A 1 103 ? 14.654 2.033 -23.572 1.00 97.00 103 SER A O 1
ATOM 811 N N . ILE A 1 104 ? 12.401 1.991 -23.652 1.00 94.12 104 ILE A N 1
ATOM 812 C CA . ILE A 1 104 ? 12.219 0.542 -23.508 1.00 94.12 104 ILE A CA 1
ATOM 813 C C . ILE A 1 104 ? 11.802 -0.027 -24.868 1.00 94.12 104 ILE A C 1
ATOM 815 O O . ILE A 1 104 ? 10.740 0.354 -25.367 1.00 94.12 104 ILE A O 1
ATOM 819 N N . PRO A 1 105 ? 12.588 -0.920 -25.489 1.00 92.25 105 PRO A N 1
ATOM 820 C CA . PRO A 1 105 ? 12.173 -1.615 -26.705 1.00 92.25 105 PRO A CA 1
ATOM 821 C C . PRO A 1 105 ? 10.841 -2.346 -26.514 1.00 92.25 105 PRO A C 1
ATOM 823 O O . PRO A 1 105 ? 10.637 -3.005 -25.500 1.00 92.25 105 PRO A O 1
ATOM 826 N N . MET A 1 106 ? 9.934 -2.283 -27.492 1.00 89.38 106 MET A N 1
ATOM 827 C CA . MET A 1 106 ? 8.621 -2.947 -27.396 1.00 89.38 106 MET A CA 1
ATOM 828 C C . MET A 1 106 ? 8.697 -4.483 -27.330 1.00 89.38 106 MET A C 1
ATOM 830 O O . MET A 1 106 ? 7.706 -5.129 -27.009 1.00 89.38 106 MET A O 1
ATOM 834 N N . ASN A 1 107 ? 9.849 -5.076 -27.651 1.00 87.44 107 ASN A N 1
ATOM 835 C CA . ASN A 1 107 ? 10.127 -6.505 -27.493 1.00 87.44 107 ASN A CA 1
ATOM 836 C C . ASN A 1 107 ? 10.876 -6.840 -26.189 1.00 87.44 107 ASN A C 1
ATOM 838 O O . ASN A 1 107 ? 11.209 -8.006 -25.980 1.00 87.44 107 ASN A O 1
ATOM 842 N N . ALA A 1 108 ? 11.195 -5.846 -25.354 1.00 89.25 108 ALA A N 1
ATOM 843 C CA . ALA A 1 108 ? 11.791 -6.086 -24.049 1.00 89.25 108 ALA A CA 1
ATOM 844 C C . ALA A 1 108 ? 10.784 -6.800 -23.145 1.00 89.25 108 ALA A C 1
ATOM 846 O O . ALA A 1 108 ? 9.577 -6.564 -23.218 1.00 89.25 108 ALA A O 1
ATOM 847 N N . LYS A 1 109 ? 11.288 -7.667 -22.272 1.00 88.62 109 LYS A N 1
ATOM 848 C CA . LYS A 1 109 ? 10.453 -8.430 -21.347 1.00 88.62 109 LYS A CA 1
ATOM 849 C C . LYS A 1 109 ? 10.565 -7.835 -19.954 1.00 88.62 109 LYS A C 1
ATOM 851 O O . LYS A 1 109 ? 11.642 -7.837 -19.369 1.00 88.62 109 LYS A O 1
ATOM 856 N N . ILE A 1 110 ? 9.452 -7.364 -19.401 1.00 90.12 110 ILE A N 1
ATOM 857 C CA . ILE A 1 110 ? 9.403 -6.893 -18.016 1.00 90.12 110 ILE A CA 1
ATOM 858 C C . ILE A 1 110 ? 8.786 -7.979 -17.143 1.00 90.12 110 ILE A C 1
ATOM 860 O O . ILE A 1 110 ? 7.695 -8.470 -17.412 1.00 90.12 110 ILE A O 1
ATOM 864 N N . VAL A 1 111 ? 9.497 -8.367 -16.086 1.00 88.50 111 VAL A N 1
ATOM 865 C CA . VAL A 1 111 ? 9.035 -9.367 -15.119 1.00 88.50 111 VAL A CA 1
ATOM 866 C C . VAL A 1 111 ? 8.974 -8.730 -13.744 1.00 88.50 111 VAL A C 1
ATOM 868 O O . VAL A 1 111 ? 10.005 -8.364 -13.176 1.00 88.50 111 VAL A O 1
ATOM 871 N N . LEU A 1 112 ? 7.765 -8.629 -13.192 1.00 90.31 112 LEU A N 1
ATOM 872 C CA . LEU A 1 112 ? 7.569 -8.195 -11.813 1.00 90.31 112 LEU A CA 1
ATOM 873 C C . LEU A 1 112 ? 8.021 -9.282 -10.835 1.00 90.31 112 LEU A C 1
ATOM 875 O O . LEU A 1 112 ? 7.837 -10.471 -11.088 1.00 90.31 112 LEU A O 1
ATOM 879 N N . PHE A 1 113 ? 8.558 -8.876 -9.695 1.00 87.56 113 PHE A N 1
ATOM 880 C CA . PHE A 1 113 ? 8.735 -9.741 -8.523 1.00 87.56 113 PHE A CA 1
ATOM 881 C C . PHE A 1 113 ? 8.084 -9.141 -7.266 1.00 87.56 113 PHE A C 1
ATOM 883 O O . PHE A 1 113 ? 7.945 -9.825 -6.259 1.00 87.56 113 PHE A O 1
ATOM 890 N N . ASP A 1 114 ? 7.564 -7.913 -7.336 1.00 90.12 114 ASP A N 1
ATOM 891 C CA . ASP A 1 114 ? 6.559 -7.414 -6.402 1.00 90.12 114 ASP A CA 1
ATOM 892 C C . ASP A 1 114 ? 5.481 -6.610 -7.147 1.00 90.12 114 ASP A C 1
ATOM 894 O O . ASP A 1 114 ? 5.757 -5.866 -8.084 1.00 90.12 114 ASP A O 1
ATOM 898 N N . GLY A 1 115 ? 4.223 -6.777 -6.734 1.00 89.56 115 GLY A N 1
ATOM 899 C CA . GLY A 1 115 ? 3.093 -6.029 -7.297 1.00 89.56 115 GLY A CA 1
ATOM 900 C C . GLY A 1 115 ? 2.198 -6.748 -8.306 1.00 89.56 115 GLY A C 1
ATOM 901 O O . GLY A 1 115 ? 1.234 -6.144 -8.754 1.00 89.56 115 GLY A O 1
ATOM 902 N N . GLN A 1 116 ? 2.384 -8.044 -8.572 1.00 88.00 116 GLN A N 1
ATOM 903 C CA . GLN A 1 116 ? 1.532 -8.810 -9.511 1.00 88.00 116 GLN A CA 1
ATOM 904 C C . GLN A 1 116 ? 0.008 -8.707 -9.251 1.00 88.00 116 GLN A C 1
ATOM 906 O O . GLN A 1 116 ? -0.792 -8.708 -10.175 1.00 88.00 116 GLN A O 1
ATOM 911 N N . HIS A 1 117 ? -0.441 -8.626 -7.987 1.00 90.00 117 HIS A N 1
ATOM 912 C CA . HIS A 1 117 ? -1.879 -8.482 -7.686 1.00 90.00 117 HIS A CA 1
ATOM 913 C C . HIS A 1 117 ? -2.387 -7.075 -8.005 1.00 90.00 117 HIS A C 1
ATOM 915 O O . HIS A 1 117 ? -3.554 -6.920 -8.338 1.00 90.00 117 HIS A O 1
ATOM 921 N N . ARG A 1 118 ? -1.507 -6.073 -7.897 1.00 93.69 118 ARG A N 1
ATOM 922 C CA . ARG A 1 118 ? -1.803 -4.676 -8.219 1.00 93.69 118 ARG A CA 1
ATOM 923 C C . ARG A 1 118 ? -1.855 -4.484 -9.727 1.00 93.69 118 ARG A C 1
ATOM 925 O O . ARG A 1 118 ? -2.786 -3.861 -10.197 1.00 93.69 118 ARG A O 1
ATOM 932 N N . GLU A 1 119 ? -0.923 -5.077 -10.469 1.00 92.25 119 GLU A N 1
ATOM 933 C CA . GLU A 1 119 ? -0.972 -5.136 -11.936 1.00 92.25 119 GLU A CA 1
ATOM 934 C C . GLU A 1 119 ? -2.322 -5.676 -12.427 1.00 92.25 119 GLU A C 1
ATOM 936 O O . GLU A 1 119 ? -3.036 -4.976 -13.138 1.00 92.25 119 GLU A O 1
ATOM 941 N N . VAL A 1 120 ? -2.699 -6.887 -12.003 1.00 90.88 120 VAL A N 1
ATOM 942 C CA . VAL A 1 120 ? -3.957 -7.506 -12.451 1.00 90.88 120 VAL A CA 1
ATOM 943 C C . VAL A 1 120 ? -5.169 -6.701 -11.988 1.00 90.88 120 VAL A C 1
ATOM 945 O O . VAL A 1 120 ? -6.122 -6.539 -12.737 1.00 90.88 120 VAL A O 1
ATOM 948 N N . GLY A 1 121 ? -5.140 -6.152 -10.773 1.00 93.06 121 GLY A N 1
ATOM 949 C CA . GLY A 1 121 ? -6.219 -5.289 -10.307 1.00 93.06 121 GLY A CA 1
ATOM 950 C C . GLY A 1 121 ? -6.330 -3.985 -11.111 1.00 93.06 121 GLY A C 1
ATOM 951 O O . GLY A 1 121 ? -7.438 -3.566 -11.411 1.00 93.06 121 GLY A O 1
ATOM 952 N N . ILE A 1 122 ? -5.216 -3.369 -11.529 1.00 94.81 122 ILE A N 1
ATOM 953 C CA . ILE A 1 122 ? -5.218 -2.214 -12.449 1.00 94.81 122 ILE A CA 1
ATOM 954 C C . ILE A 1 122 ? -5.822 -2.609 -13.800 1.00 94.81 122 ILE A C 1
ATOM 956 O O . ILE A 1 122 ? -6.612 -1.852 -14.359 1.00 94.81 122 ILE A O 1
ATOM 960 N N . GLU A 1 123 ? -5.494 -3.795 -14.316 1.00 92.00 123 GLU A N 1
ATOM 961 C CA . GLU A 1 123 ? -6.104 -4.312 -15.543 1.00 92.00 123 GLU A CA 1
ATOM 962 C C . GLU A 1 123 ? -7.628 -4.465 -15.396 1.00 92.00 123 GLU A C 1
ATOM 964 O O . GLU A 1 123 ? -8.370 -4.010 -16.265 1.00 92.00 123 GLU A O 1
ATOM 969 N N . GLU A 1 124 ? -8.103 -5.026 -14.278 1.00 93.56 124 GLU A N 1
ATOM 970 C CA . GLU A 1 124 ? -9.536 -5.124 -13.961 1.00 93.56 124 GLU A CA 1
ATOM 971 C C . GLU A 1 124 ? -10.194 -3.730 -13.889 1.00 93.56 124 GLU A C 1
ATOM 973 O O . GLU A 1 124 ? -11.260 -3.522 -14.471 1.00 93.56 124 GLU A O 1
ATOM 978 N N . VAL A 1 125 ? -9.538 -2.737 -13.274 1.00 95.25 125 VAL A N 1
ATOM 979 C CA . VAL A 1 125 ? -10.018 -1.340 -13.249 1.00 95.25 125 VAL A CA 1
ATOM 980 C C . VAL A 1 125 ? -10.153 -0.775 -14.666 1.00 95.25 125 VAL A C 1
ATOM 982 O O . VAL A 1 125 ? -11.186 -0.190 -14.991 1.00 95.25 125 VAL A O 1
ATOM 985 N N . CYS A 1 126 ? -9.158 -0.984 -15.532 1.00 93.94 126 CYS A N 1
ATOM 986 C CA . CYS A 1 126 ? -9.179 -0.543 -16.933 1.00 93.94 126 CYS A CA 1
ATOM 987 C C . CYS A 1 126 ? -10.277 -1.204 -17.773 1.00 93.94 126 CYS A C 1
ATOM 989 O O . CYS A 1 126 ? -10.703 -0.632 -18.775 1.00 93.94 126 CYS A O 1
ATOM 991 N N . GLN A 1 127 ? -10.736 -2.397 -17.391 1.00 92.25 127 GLN A N 1
ATOM 992 C CA . GLN A 1 127 ? -11.870 -3.061 -18.038 1.00 92.25 127 GLN A CA 1
ATOM 993 C C . GLN A 1 127 ? -13.219 -2.484 -17.582 1.00 92.25 127 GLN A C 1
ATOM 995 O O . GLN A 1 127 ? -14.198 -2.570 -18.322 1.00 92.25 127 GLN A O 1
ATOM 1000 N N . MET A 1 128 ? -13.280 -1.900 -16.381 1.00 92.88 128 MET A N 1
ATOM 1001 C CA . MET A 1 128 ? -14.513 -1.383 -15.775 1.00 92.88 128 MET A CA 1
ATOM 1002 C C . MET A 1 128 ? -14.713 0.124 -15.971 1.00 92.88 128 MET A C 1
ATOM 1004 O O . MET A 1 128 ? -15.853 0.574 -16.081 1.00 92.88 128 MET A O 1
ATOM 1008 N N . LEU A 1 129 ? -13.632 0.908 -15.995 1.00 92.62 129 LEU A N 1
ATOM 1009 C CA . LEU A 1 129 ? -13.672 2.369 -16.039 1.00 92.62 129 LEU A CA 1
ATOM 1010 C C . LEU A 1 129 ? -12.988 2.928 -17.295 1.00 92.62 129 LEU A C 1
ATOM 1012 O O . LEU A 1 129 ? -11.958 2.438 -17.751 1.00 92.62 129 LEU A O 1
ATOM 1016 N N . CYS A 1 130 ? -13.538 4.022 -17.824 1.00 89.94 130 CYS A N 1
ATOM 1017 C CA . CYS A 1 130 ? -12.947 4.777 -18.932 1.00 89.94 130 CYS A CA 1
ATOM 1018 C C . CYS A 1 130 ? -11.892 5.788 -18.439 1.00 89.94 130 CYS A C 1
ATOM 1020 O O . CYS A 1 130 ? -11.832 6.115 -17.259 1.00 89.94 130 CYS A O 1
ATOM 1022 N N . ASN A 1 131 ? -11.110 6.368 -19.358 1.00 89.62 131 ASN A N 1
ATOM 1023 C CA . ASN A 1 131 ? -10.151 7.458 -19.086 1.00 89.62 131 ASN A CA 1
ATOM 1024 C C . ASN A 1 131 ? -9.002 7.116 -18.114 1.00 89.62 131 ASN A C 1
ATOM 1026 O O . ASN A 1 131 ? -8.434 8.003 -17.472 1.00 89.62 131 ASN A O 1
ATOM 1030 N N . MET A 1 132 ? -8.603 5.844 -18.052 1.00 94.38 132 MET A N 1
ATOM 1031 C CA . MET A 1 132 ? -7.514 5.383 -17.180 1.00 94.38 132 MET A CA 1
ATOM 1032 C C . MET A 1 132 ? -6.115 5.885 -17.581 1.00 94.38 132 MET A C 1
ATOM 1034 O O . MET A 1 132 ? -5.195 5.805 -16.777 1.00 94.38 132 MET A O 1
ATOM 1038 N N . HIS A 1 133 ? -5.964 6.534 -18.742 1.00 92.06 133 HIS A N 1
ATOM 1039 C CA . HIS A 1 133 ? -4.757 7.295 -19.104 1.00 92.06 133 HIS A CA 1
ATOM 1040 C C . HIS A 1 133 ? -4.434 8.449 -18.132 1.00 92.06 133 HIS A C 1
ATOM 1042 O O . HIS A 1 133 ? -3.322 8.974 -18.137 1.00 92.06 133 HIS A O 1
ATOM 1048 N N . THR A 1 134 ? -5.409 8.894 -17.333 1.00 92.75 134 THR A N 1
ATOM 1049 C CA . THR A 1 134 ? -5.216 9.952 -16.326 1.00 92.75 134 THR A CA 1
ATOM 1050 C C . THR A 1 134 ? -4.611 9.433 -15.025 1.00 92.75 134 THR A C 1
ATOM 1052 O O . THR A 1 134 ? -4.080 10.221 -14.247 1.00 92.75 134 THR A O 1
ATOM 1055 N N . GLN A 1 135 ? -4.679 8.120 -14.794 1.00 96.19 135 GLN A N 1
ATOM 1056 C CA . GLN A 1 135 ? -4.174 7.471 -13.592 1.00 96.19 135 GLN A CA 1
ATOM 1057 C C . GLN A 1 135 ? -2.820 6.834 -13.878 1.00 96.19 135 GLN A C 1
ATOM 1059 O O . GLN A 1 135 ? -2.612 6.222 -14.929 1.00 96.19 135 GLN A O 1
ATOM 1064 N N . THR A 1 136 ? -1.896 6.960 -12.930 1.00 96.31 136 THR A N 1
ATOM 1065 C CA . THR A 1 136 ? -0.556 6.393 -13.058 1.00 96.31 136 THR A CA 1
ATOM 1066 C C . THR A 1 136 ? -0.178 5.536 -11.862 1.00 96.31 136 THR A C 1
ATOM 1068 O O . THR A 1 136 ? -0.683 5.699 -10.750 1.00 96.31 136 THR A O 1
ATOM 1071 N N . VAL A 1 137 ? 0.726 4.592 -12.102 1.00 97.06 137 VAL A N 1
ATOM 1072 C CA . VAL A 1 137 ? 1.370 3.776 -11.077 1.00 97.06 137 VAL A CA 1
ATOM 1073 C C . VAL A 1 137 ? 2.880 3.881 -11.234 1.00 97.06 137 VAL A C 1
ATOM 1075 O O . VAL A 1 137 ? 3.417 3.916 -12.343 1.00 97.06 137 VAL A O 1
ATOM 1078 N N . THR A 1 138 ? 3.580 3.946 -10.108 1.00 97.94 138 THR A N 1
ATOM 1079 C CA . THR A 1 138 ? 5.041 3.925 -10.095 1.00 97.94 138 THR A CA 1
ATOM 1080 C C . THR A 1 138 ? 5.540 2.528 -10.449 1.00 97.94 138 THR A C 1
ATOM 1082 O O . THR A 1 138 ? 5.105 1.546 -9.845 1.00 97.94 138 THR A O 1
ATOM 1085 N N . VAL A 1 139 ? 6.480 2.443 -11.388 1.00 96.81 139 VAL A N 1
ATOM 1086 C CA . VAL A 1 139 ? 7.185 1.205 -11.737 1.00 96.81 139 VAL A CA 1
ATOM 1087 C C . VAL A 1 139 ? 8.673 1.408 -11.486 1.00 96.81 139 VAL A C 1
ATOM 1089 O O . VAL A 1 139 ? 9.273 2.343 -12.013 1.00 96.81 139 VAL A O 1
ATOM 1092 N N . GLU A 1 140 ? 9.256 0.536 -10.673 1.00 97.44 140 GLU A N 1
ATOM 1093 C CA . GLU A 1 140 ? 10.686 0.478 -10.394 1.00 97.44 140 GLU A CA 1
ATOM 1094 C C . GLU A 1 140 ? 11.302 -0.721 -11.123 1.00 97.44 140 GLU A C 1
ATOM 1096 O O . GLU A 1 140 ? 10.850 -1.858 -10.971 1.00 97.44 140 GLU A O 1
ATOM 1101 N N . LEU A 1 141 ? 12.320 -0.459 -11.941 1.00 96.50 141 LEU A N 1
ATOM 1102 C CA . LEU A 1 141 ? 12.945 -1.431 -12.829 1.00 96.50 141 LEU A CA 1
ATOM 1103 C C . LEU A 1 141 ? 14.427 -1.593 -12.500 1.00 96.50 141 LEU A C 1
ATOM 1105 O O . LEU A 1 141 ? 15.212 -0.647 -12.576 1.00 96.50 141 LEU A O 1
ATOM 1109 N N . SER A 1 142 ? 14.807 -2.828 -12.190 1.00 95.56 142 SER A N 1
ATOM 1110 C CA . SER A 1 142 ? 16.184 -3.302 -12.343 1.00 95.56 142 SER A CA 1
ATOM 1111 C C . SER A 1 142 ? 16.441 -3.750 -13.784 1.00 95.56 142 SER A C 1
ATOM 1113 O O . SER A 1 142 ? 15.504 -4.007 -14.539 1.00 95.56 142 SER A O 1
ATOM 1115 N N . GLU A 1 143 ? 17.710 -3.867 -14.162 1.00 94.31 143 GLU A N 1
ATOM 1116 C CA . GLU A 1 143 ? 18.113 -4.189 -15.533 1.00 94.31 143 GLU A CA 1
ATOM 1117 C C . GLU A 1 143 ? 18.823 -5.540 -15.599 1.00 94.31 143 GLU A C 1
ATOM 1119 O O . GLU A 1 143 ? 19.810 -5.757 -14.888 1.00 94.31 143 GLU A O 1
ATOM 1124 N N . ASN A 1 144 ? 18.348 -6.416 -16.491 1.00 92.81 144 ASN A N 1
ATOM 1125 C CA . ASN A 1 144 ? 18.995 -7.670 -16.885 1.00 92.81 144 ASN A CA 1
ATOM 1126 C C . ASN A 1 144 ? 19.464 -8.542 -15.698 1.00 92.81 144 ASN A C 1
ATOM 1128 O O . ASN A 1 144 ? 20.541 -9.145 -15.726 1.00 92.81 144 ASN A O 1
ATOM 1132 N N . LEU A 1 145 ? 18.671 -8.597 -14.624 1.00 93.19 145 LEU A N 1
ATOM 1133 C CA . LEU A 1 145 ? 18.931 -9.466 -13.480 1.00 93.19 145 LEU A CA 1
ATOM 1134 C C . LEU A 1 145 ? 18.801 -10.939 -13.867 1.00 93.19 145 LEU A C 1
ATOM 1136 O O . LEU A 1 145 ? 17.867 -11.352 -14.559 1.00 93.19 145 LEU A O 1
ATOM 1140 N N . THR A 1 146 ? 19.684 -11.771 -13.314 1.00 92.62 146 THR A N 1
ATOM 1141 C CA . THR A 1 146 ? 19.525 -13.223 -13.436 1.00 92.62 146 THR A CA 1
ATOM 1142 C C . THR A 1 146 ? 18.252 -13.682 -12.719 1.00 92.62 146 THR A C 1
ATOM 1144 O O . THR A 1 146 ? 17.738 -13.025 -11.810 1.00 92.62 146 THR A O 1
ATOM 1147 N N . LEU A 1 147 ? 17.719 -14.842 -13.108 1.00 88.69 147 LEU A N 1
ATOM 1148 C CA . LEU A 1 147 ? 16.561 -15.432 -12.432 1.00 88.69 147 LEU A CA 1
ATOM 1149 C C . LEU A 1 147 ? 16.805 -15.635 -10.926 1.00 88.69 147 LEU A C 1
ATOM 1151 O O . LEU A 1 147 ? 15.937 -15.297 -10.129 1.00 88.69 147 LEU A O 1
ATOM 1155 N N . GLU A 1 148 ? 17.995 -16.108 -10.551 1.00 92.00 148 GLU A N 1
ATOM 1156 C CA . GLU A 1 148 ? 18.403 -16.294 -9.154 1.00 92.00 148 GLU A CA 1
ATOM 1157 C C . GLU A 1 148 ? 18.372 -14.973 -8.370 1.00 92.00 148 GLU A C 1
ATOM 1159 O O . GLU A 1 148 ? 17.803 -14.909 -7.283 1.00 92.00 148 GLU A O 1
ATOM 1164 N N . GLN A 1 149 ? 18.885 -13.883 -8.954 1.00 92.94 149 GLN A N 1
ATOM 1165 C CA . GLN A 1 149 ? 18.833 -12.553 -8.334 1.00 92.94 149 GLN A CA 1
ATOM 1166 C C . GLN A 1 149 ? 17.392 -12.076 -8.131 1.00 92.94 149 GLN A C 1
ATOM 1168 O O . GLN A 1 149 ? 17.052 -11.576 -7.061 1.00 92.94 149 GLN A O 1
ATOM 1173 N N . ARG A 1 150 ? 16.519 -12.275 -9.127 1.00 91.81 150 ARG A N 1
ATOM 1174 C CA . ARG A 1 150 ? 15.093 -11.923 -9.011 1.00 91.81 150 ARG A CA 1
ATOM 1175 C C . ARG A 1 150 ? 14.378 -12.752 -7.943 1.00 91.81 150 ARG A C 1
ATOM 1177 O O . ARG A 1 150 ? 13.537 -12.220 -7.225 1.00 91.81 150 ARG A O 1
ATOM 1184 N N . GLN A 1 151 ? 14.697 -14.041 -7.826 1.00 89.38 151 GLN A N 1
ATOM 1185 C CA . GLN A 1 151 ? 14.148 -14.917 -6.785 1.00 89.38 151 GLN A CA 1
ATOM 1186 C C . GLN A 1 151 ? 14.616 -14.508 -5.387 1.00 89.38 151 GLN A C 1
ATOM 1188 O O . GLN A 1 151 ? 13.803 -14.490 -4.463 1.00 89.38 151 GLN A O 1
ATOM 1193 N N . GLN A 1 152 ? 15.885 -14.118 -5.240 1.00 91.88 152 GLN A N 1
ATOM 1194 C CA . GLN A 1 152 ? 16.399 -13.599 -3.976 1.00 91.88 152 GLN A CA 1
ATOM 1195 C C . GLN A 1 152 ? 15.698 -12.292 -3.592 1.00 91.88 152 GLN A C 1
ATOM 1197 O O . GLN A 1 152 ? 15.196 -12.186 -2.480 1.00 91.88 152 GLN A O 1
ATOM 1202 N N . PHE A 1 153 ? 15.547 -11.339 -4.516 1.00 92.25 153 PHE A N 1
ATOM 1203 C CA . PHE A 1 153 ? 14.829 -10.088 -4.236 1.00 92.25 153 PHE A CA 1
ATOM 1204 C C . PHE A 1 153 ? 13.351 -10.311 -3.913 1.00 92.25 153 PHE A C 1
ATOM 1206 O O . PHE A 1 153 ? 12.823 -9.683 -2.996 1.00 92.25 153 PHE A O 1
ATOM 1213 N N . PHE A 1 154 ? 12.688 -11.249 -4.597 1.00 89.94 154 PHE A N 1
ATOM 1214 C CA . PHE A 1 154 ? 11.346 -11.687 -4.216 1.00 89.94 154 PHE A CA 1
ATOM 1215 C C . PHE A 1 154 ? 11.313 -12.168 -2.756 1.00 89.94 154 PHE A C 1
ATOM 1217 O O . PHE A 1 154 ? 10.429 -11.769 -1.991 1.00 89.94 154 PHE A O 1
ATOM 1224 N N . ALA A 1 155 ? 12.264 -13.020 -2.361 1.00 88.56 155 ALA A N 1
ATOM 1225 C CA . ALA A 1 155 ? 12.351 -13.543 -1.002 1.00 88.56 155 ALA A CA 1
ATOM 1226 C C . ALA A 1 155 ? 12.646 -12.434 0.018 1.00 88.56 155 ALA A C 1
ATOM 1228 O O . ALA A 1 155 ? 11.965 -12.367 1.039 1.00 88.56 155 ALA A O 1
ATOM 1229 N N . ASP A 1 156 ? 13.579 -11.531 -0.281 1.00 90.56 156 ASP A N 1
ATOM 1230 C CA . ASP A 1 156 ? 13.983 -10.431 0.598 1.00 90.56 156 ASP A CA 1
ATOM 1231 C C . ASP A 1 156 ? 12.834 -9.449 0.843 1.00 90.56 156 ASP A C 1
ATOM 1233 O O . ASP A 1 156 ? 12.554 -9.102 1.990 1.00 90.56 156 ASP A O 1
ATOM 1237 N N . ILE A 1 157 ? 12.116 -9.038 -0.209 1.00 87.75 157 ILE A N 1
ATOM 1238 C CA . ILE A 1 157 ? 10.972 -8.119 -0.092 1.00 87.75 157 ILE A CA 1
ATOM 1239 C C . ILE A 1 157 ? 9.882 -8.737 0.786 1.00 87.75 157 ILE A C 1
ATOM 1241 O O . ILE A 1 157 ? 9.370 -8.091 1.698 1.00 87.75 157 ILE A O 1
ATOM 1245 N N . ASN A 1 158 ? 9.532 -10.002 0.543 1.00 84.50 158 ASN A N 1
ATOM 1246 C CA . ASN A 1 158 ? 8.463 -10.661 1.294 1.00 84.50 158 ASN A CA 1
ATOM 1247 C C . ASN A 1 158 ? 8.894 -11.076 2.711 1.00 84.50 158 ASN A C 1
ATOM 1249 O O . ASN A 1 158 ? 8.045 -11.135 3.600 1.00 84.50 158 ASN A O 1
ATOM 1253 N N . GLY A 1 159 ? 10.176 -11.377 2.921 1.00 84.50 159 GLY A N 1
ATOM 1254 C CA . GLY A 1 159 ? 10.735 -11.791 4.207 1.00 84.50 159 GLY A CA 1
ATOM 1255 C C . GLY A 1 159 ? 10.995 -10.624 5.157 1.00 84.50 159 GLY A C 1
ATOM 1256 O O . GLY A 1 159 ? 10.752 -10.751 6.355 1.00 84.50 159 GLY A O 1
ATOM 1257 N N . ASN A 1 160 ? 11.429 -9.475 4.630 1.00 83.56 160 ASN A N 1
ATOM 1258 C CA . ASN A 1 160 ? 11.712 -8.279 5.428 1.00 83.56 160 ASN A CA 1
ATOM 1259 C C . ASN A 1 160 ? 10.472 -7.410 5.675 1.00 83.56 160 ASN A C 1
ATOM 1261 O O . ASN A 1 160 ? 10.483 -6.568 6.574 1.00 83.56 160 ASN A O 1
ATOM 1265 N N . ALA A 1 161 ? 9.395 -7.599 4.905 1.00 77.69 161 ALA A N 1
ATOM 1266 C CA . ALA A 1 161 ? 8.141 -6.892 5.125 1.00 77.69 161 ALA A CA 1
ATOM 1267 C C . ALA A 1 161 ? 7.500 -7.312 6.459 1.00 77.69 161 ALA A C 1
ATOM 1269 O O . ALA A 1 161 ? 6.840 -8.350 6.569 1.00 77.69 161 ALA A O 1
ATOM 1270 N N . SER A 1 162 ? 7.637 -6.470 7.482 1.00 74.81 162 SER A N 1
ATOM 1271 C CA . SER A 1 162 ? 6.870 -6.605 8.715 1.00 74.81 162 SER A CA 1
ATOM 1272 C C . SER A 1 162 ? 5.449 -6.097 8.477 1.00 74.81 162 SER A C 1
ATOM 1274 O O . SER A 1 162 ? 5.215 -4.940 8.128 1.00 74.81 162 SER A O 1
ATOM 1276 N N . LYS A 1 163 ? 4.457 -6.980 8.643 1.00 76.81 163 LYS A N 1
ATOM 1277 C CA . LYS A 1 163 ? 3.057 -6.543 8.618 1.00 76.81 163 LYS A CA 1
ATOM 1278 C C . LYS A 1 163 ? 2.832 -5.593 9.796 1.00 76.81 163 LYS A C 1
ATOM 1280 O O . LYS A 1 163 ? 3.120 -5.998 10.927 1.00 76.81 163 LYS A O 1
ATOM 1285 N N . PRO A 1 164 ? 2.284 -4.386 9.569 1.00 76.88 164 PRO A N 1
ATOM 1286 C CA . PRO A 1 164 ? 1.863 -3.533 10.666 1.00 76.88 164 PRO A CA 1
ATOM 1287 C C . PRO A 1 164 ? 0.894 -4.296 11.569 1.00 76.88 164 PRO A C 1
ATOM 1289 O O . PRO A 1 164 ? 0.125 -5.148 11.102 1.00 76.88 164 PRO A O 1
ATOM 1292 N N . ASN A 1 165 ? 0.948 -4.015 12.868 1.00 84.75 165 ASN A N 1
ATOM 1293 C CA . ASN A 1 165 ? 0.083 -4.682 13.826 1.00 84.75 165 ASN A CA 1
ATOM 1294 C C . ASN A 1 165 ? -1.399 -4.428 13.468 1.00 84.75 165 ASN A C 1
ATOM 1296 O O . ASN A 1 165 ? -1.780 -3.354 13.006 1.00 84.75 165 ASN A O 1
ATOM 1300 N N . ALA A 1 166 ? -2.260 -5.427 13.651 1.00 80.50 166 ALA A N 1
ATOM 1301 C CA . ALA A 1 166 ? -3.665 -5.293 13.281 1.00 80.50 166 ALA A CA 1
ATOM 1302 C C . ALA A 1 166 ? -4.391 -4.188 14.072 1.00 80.50 166 ALA A C 1
ATOM 1304 O O . ALA A 1 166 ? -5.335 -3.611 13.542 1.00 80.50 166 ALA A O 1
ATOM 1305 N N . ALA A 1 167 ? -3.951 -3.876 15.299 1.00 79.44 167 ALA A N 1
ATOM 1306 C CA . ALA A 1 167 ? -4.531 -2.802 16.104 1.00 79.44 167 ALA A CA 1
ATOM 1307 C C . ALA A 1 167 ? -4.333 -1.428 15.448 1.00 79.44 167 ALA A C 1
ATOM 1309 O O . ALA A 1 167 ? -5.323 -0.725 15.261 1.00 79.44 167 ALA A O 1
ATOM 1310 N N . ILE A 1 168 ? -3.111 -1.095 15.005 1.00 83.12 168 ILE A N 1
ATOM 1311 C CA . ILE A 1 168 ? -2.842 0.203 14.363 1.00 83.12 168 ILE A CA 1
ATOM 1312 C C . ILE A 1 168 ? -3.575 0.343 13.029 1.00 83.12 168 ILE A C 1
ATOM 1314 O O . ILE A 1 168 ? -4.176 1.382 12.761 1.00 83.12 168 ILE A O 1
ATOM 1318 N N . ASN A 1 169 ? -3.613 -0.728 12.228 1.00 85.19 169 ASN A N 1
ATOM 1319 C CA . ASN A 1 169 ? -4.363 -0.726 10.973 1.00 85.19 169 ASN A CA 1
ATOM 1320 C C . ASN A 1 169 ? -5.850 -0.453 11.224 1.00 85.19 169 ASN A C 1
ATOM 1322 O O . ASN A 1 169 ? -6.440 0.385 10.553 1.00 85.19 169 ASN A O 1
ATOM 1326 N N . LEU A 1 170 ? -6.440 -1.119 12.220 1.00 86.12 170 LEU A N 1
ATOM 1327 C CA . LEU A 1 170 ? -7.847 -0.941 12.568 1.00 86.12 170 LEU A CA 1
ATOM 1328 C C . LEU A 1 170 ? -8.132 0.438 13.179 1.00 86.12 170 LEU A C 1
ATOM 1330 O O . LEU A 1 170 ? -9.194 1.008 12.948 1.00 86.12 170 LEU A O 1
ATOM 1334 N N . ALA A 1 171 ? -7.192 0.986 13.952 1.00 82.75 171 ALA A N 1
ATOM 1335 C CA . ALA A 1 171 ? -7.309 2.314 14.546 1.00 82.75 171 ALA A CA 1
ATOM 1336 C C . ALA A 1 171 ? -7.305 3.425 13.485 1.00 82.75 171 ALA A C 1
ATOM 1338 O O . ALA A 1 171 ? -8.022 4.423 13.634 1.00 82.75 171 ALA A O 1
ATOM 1339 N N . TYR A 1 172 ? -6.522 3.252 12.416 1.00 84.69 172 TYR A N 1
ATOM 1340 C CA . TYR A 1 172 ? -6.439 4.191 11.295 1.00 84.69 172 TYR A CA 1
ATOM 1341 C C . TYR A 1 172 ? -7.511 3.979 10.232 1.00 84.69 172 TYR A C 1
ATOM 1343 O O . TYR A 1 172 ? -7.840 4.931 9.528 1.00 84.69 172 TYR A O 1
ATOM 1351 N N . ASP A 1 173 ? -8.091 2.784 10.141 1.00 82.69 173 ASP A N 1
ATOM 1352 C CA . ASP A 1 173 ? -9.164 2.494 9.199 1.00 82.69 173 ASP A CA 1
ATOM 1353 C C . ASP A 1 173 ? -10.392 3.388 9.469 1.00 82.69 173 ASP A C 1
ATOM 1355 O O . ASP A 1 173 ? -11.066 3.311 10.503 1.00 82.69 173 ASP A O 1
ATOM 1359 N N . ARG A 1 174 ? -10.654 4.303 8.530 1.00 82.06 174 ARG A N 1
ATOM 1360 C CA . ARG A 1 174 ? -11.832 5.184 8.507 1.00 82.06 174 ARG A CA 1
ATOM 1361 C C . ARG A 1 174 ? -12.930 4.656 7.587 1.00 82.06 174 ARG A C 1
ATOM 1363 O O . ARG A 1 174 ? -13.975 5.282 7.503 1.00 82.06 174 ARG A O 1
ATOM 1370 N N . SER A 1 175 ? -12.713 3.533 6.909 1.00 80.12 175 SER A N 1
ATOM 1371 C CA . SER A 1 175 ? -13.720 2.896 6.058 1.00 80.12 175 SER A CA 1
ATOM 1372 C C . SER A 1 175 ? -14.611 1.929 6.839 1.00 80.12 175 SER A C 1
ATOM 1374 O O . SER A 1 175 ? -15.764 1.736 6.476 1.00 80.12 175 SER A O 1
ATOM 1376 N N . ASN A 1 176 ? -14.122 1.370 7.952 1.00 86.31 176 ASN A N 1
ATOM 1377 C CA . ASN A 1 176 ? -14.869 0.426 8.784 1.00 86.31 176 ASN A CA 1
ATOM 1378 C C . ASN A 1 176 ? -15.828 1.144 9.762 1.00 86.31 176 ASN A C 1
ATOM 1380 O O . ASN A 1 176 ? -15.350 1.788 10.703 1.00 86.31 176 ASN A O 1
ATOM 1384 N N . PRO A 1 177 ? -17.166 1.031 9.609 1.00 88.44 177 PRO A N 1
ATOM 1385 C CA . PRO A 1 177 ? -18.121 1.738 10.469 1.00 88.44 177 PRO A CA 1
ATOM 1386 C C . PRO A 1 177 ? -18.063 1.302 11.938 1.00 88.44 177 PRO A C 1
ATOM 1388 O O . PRO A 1 177 ? -18.187 2.133 12.836 1.00 88.44 177 PRO A O 1
ATOM 1391 N N . LEU A 1 178 ? -17.816 0.013 12.204 1.00 90.62 178 LEU A N 1
ATOM 1392 C CA . LEU A 1 178 ? -17.704 -0.492 13.572 1.00 90.62 178 LEU A CA 1
ATOM 1393 C C . LEU A 1 178 ? -16.472 0.085 14.266 1.00 90.62 178 LEU A C 1
ATOM 1395 O O . LEU A 1 178 ? -16.564 0.552 15.397 1.00 90.62 178 LEU A O 1
ATOM 1399 N N . SER A 1 179 ? -15.320 0.078 13.597 1.00 90.75 179 SER A N 1
ATOM 1400 C CA . SER A 1 179 ? -14.087 0.633 14.165 1.00 90.75 179 SER A CA 1
ATOM 1401 C C . SER A 1 179 ? -14.206 2.129 14.432 1.00 90.75 179 SER A C 1
ATOM 1403 O O . SER A 1 179 ? -13.687 2.610 15.436 1.00 90.75 179 SER A O 1
ATOM 1405 N N . GLN A 1 180 ? -14.926 2.867 13.584 1.00 91.00 180 GLN A N 1
ATOM 1406 C CA . GLN A 1 180 ? -15.227 4.277 13.832 1.00 91.00 180 GLN A CA 1
ATOM 1407 C C . GLN A 1 180 ? -16.059 4.462 15.103 1.00 91.00 180 GLN A C 1
ATOM 1409 O O . GLN A 1 180 ? -15.638 5.203 15.991 1.00 91.00 180 GLN A O 1
ATOM 1414 N N . LEU A 1 181 ? -17.161 3.722 15.220 1.00 92.12 181 LEU A N 1
ATOM 1415 C CA . LEU A 1 181 ? -18.063 3.772 16.368 1.00 92.12 181 LEU A CA 1
ATOM 1416 C C . LEU A 1 181 ? -17.352 3.417 17.680 1.00 92.12 181 LEU A C 1
ATOM 1418 O O . LEU A 1 181 ? -17.438 4.141 18.669 1.00 92.12 181 LEU A O 1
ATOM 1422 N N . VAL A 1 182 ? -16.596 2.317 17.684 1.00 94.00 182 VAL A N 1
ATOM 1423 C CA . VAL A 1 182 ? -15.845 1.868 18.864 1.00 94.00 182 VAL A CA 1
ATOM 1424 C C . VAL A 1 182 ? -14.775 2.889 19.239 1.00 94.00 182 VAL A C 1
ATOM 1426 O O . VAL A 1 182 ? -14.586 3.161 20.420 1.00 94.00 182 VAL A O 1
ATOM 1429 N N . ARG A 1 183 ? -14.097 3.503 18.261 1.00 94.25 183 ARG A N 1
ATOM 1430 C CA . ARG A 1 183 ? -13.118 4.565 18.530 1.00 94.25 183 ARG A CA 1
ATOM 1431 C C . ARG A 1 183 ? -13.770 5.781 19.178 1.00 94.25 183 ARG A C 1
ATOM 1433 O O . ARG A 1 183 ? -13.190 6.326 20.107 1.00 94.25 183 ARG A O 1
ATOM 1440 N N . GLU A 1 184 ? -14.946 6.200 18.724 1.00 93.06 184 GLU A N 1
ATOM 1441 C CA . GLU A 1 184 ? -15.684 7.308 19.343 1.00 93.06 184 GLU A CA 1
ATOM 1442 C C . GLU A 1 184 ? -16.043 6.999 20.797 1.00 93.06 184 GLU A C 1
ATOM 1444 O O . GLU A 1 184 ? -15.738 7.799 21.680 1.00 93.06 184 GLU A O 1
ATOM 1449 N N . VAL A 1 185 ? -16.591 5.808 21.057 1.00 94.81 185 VAL A N 1
ATOM 1450 C CA . VAL A 1 185 ? -16.931 5.352 22.413 1.00 94.81 185 VAL A CA 1
ATOM 1451 C C . VAL A 1 185 ? -15.698 5.312 23.321 1.00 94.81 185 VAL A C 1
ATOM 1453 O O . VAL A 1 185 ? -15.734 5.824 24.439 1.00 94.81 185 VAL A O 1
ATOM 1456 N N . VAL A 1 186 ? -14.586 4.750 22.839 1.00 94.81 186 VAL A N 1
ATOM 1457 C CA . VAL A 1 186 ? -13.332 4.665 23.603 1.00 94.81 186 VAL A CA 1
ATOM 1458 C C . VAL A 1 186 ? -12.756 6.050 23.883 1.00 94.81 186 VAL A C 1
ATOM 1460 O O . VAL A 1 186 ? -12.312 6.305 24.994 1.00 94.81 186 VAL A O 1
ATOM 1463 N N . MET A 1 187 ? -12.764 6.956 22.904 1.00 94.31 187 MET A N 1
ATOM 1464 C CA . MET A 1 187 ? -12.198 8.300 23.063 1.00 94.31 187 MET A CA 1
ATOM 1465 C C . MET A 1 187 ? -13.065 9.218 23.932 1.00 94.31 187 MET A C 1
ATOM 1467 O O . MET A 1 187 ? -12.530 10.157 24.521 1.00 94.31 187 MET A O 1
ATOM 1471 N N . ALA A 1 188 ? -14.373 8.956 24.018 1.00 94.31 188 ALA A N 1
ATOM 1472 C CA . ALA A 1 188 ? -15.301 9.675 24.888 1.00 94.31 188 ALA A CA 1
ATOM 1473 C C . ALA A 1 188 ? -15.196 9.259 26.368 1.00 94.31 188 ALA A C 1
ATOM 1475 O O . ALA A 1 188 ? -15.618 10.013 27.241 1.00 94.31 188 ALA A O 1
ATOM 1476 N N . ASN A 1 189 ? -14.625 8.086 26.661 1.00 93.44 189 ASN A N 1
ATOM 1477 C CA . ASN A 1 189 ? -14.404 7.595 28.018 1.00 93.44 189 ASN A CA 1
ATOM 1478 C C . ASN A 1 189 ? -12.919 7.724 28.397 1.00 93.44 189 ASN A C 1
ATOM 1480 O O . ASN A 1 189 ? -12.058 7.052 27.834 1.00 93.44 189 ASN A O 1
ATOM 1484 N N . GLU A 1 190 ? -12.611 8.579 29.373 1.00 91.19 190 GLU A N 1
ATOM 1485 C CA . GLU A 1 190 ? -11.230 8.902 29.755 1.00 91.19 190 GLU A CA 1
ATOM 1486 C C . GLU A 1 190 ? -10.425 7.674 30.216 1.00 91.19 190 GLU A C 1
ATOM 1488 O O . GLU A 1 190 ? -9.271 7.498 29.818 1.00 91.19 190 GLU A O 1
ATOM 1493 N N . THR A 1 191 ? -11.047 6.773 30.979 1.00 91.06 191 THR A N 1
ATOM 1494 C CA . THR A 1 191 ? -10.415 5.532 31.441 1.00 91.06 191 THR A CA 1
ATOM 1495 C C . THR A 1 191 ? -10.066 4.612 30.272 1.00 91.06 191 THR A C 1
ATOM 1497 O O . THR A 1 191 ? -8.928 4.150 30.170 1.00 91.06 191 THR A O 1
ATOM 1500 N N . LEU A 1 192 ? -11.009 4.369 29.355 1.00 93.12 192 LEU A N 1
ATOM 1501 C CA . LEU A 1 192 ? -10.766 3.534 28.174 1.00 93.12 192 LEU A CA 1
ATOM 1502 C C . LEU A 1 192 ? -9.704 4.144 27.273 1.00 93.12 192 LEU A C 1
ATOM 1504 O O . LEU A 1 192 ? -8.800 3.431 26.844 1.00 93.12 192 LEU A O 1
ATOM 1508 N N . LYS A 1 193 ? -9.774 5.451 27.018 1.00 92.44 193 LYS A N 1
ATOM 1509 C CA . LYS A 1 193 ? -8.780 6.170 26.220 1.00 92.44 193 LYS A CA 1
ATOM 1510 C C . LYS A 1 193 ? -7.362 5.948 26.748 1.00 92.44 193 LYS A C 1
ATOM 1512 O O . LYS A 1 193 ? -6.471 5.649 25.959 1.00 92.44 193 LYS A O 1
ATOM 1517 N N . ASN A 1 194 ? -7.163 6.051 28.061 1.00 89.81 194 ASN A N 1
ATOM 1518 C CA . ASN A 1 194 ? -5.839 5.925 28.676 1.00 89.81 194 ASN A CA 1
ATOM 1519 C C . ASN A 1 194 ? -5.366 4.468 28.795 1.00 89.81 194 ASN A C 1
ATOM 1521 O O . ASN A 1 194 ? -4.166 4.202 28.796 1.00 89.81 194 ASN A O 1
ATOM 1525 N N . LYS A 1 195 ? -6.297 3.512 28.886 1.00 90.38 195 LYS A N 1
ATOM 1526 C CA . LYS A 1 195 ? -5.990 2.086 29.087 1.00 90.38 195 LYS A CA 1
ATOM 1527 C C . LYS A 1 195 ? -6.075 1.245 27.811 1.00 90.38 195 LYS A C 1
ATOM 1529 O O . LYS A 1 195 ? -5.855 0.033 27.877 1.00 90.38 195 LYS A O 1
ATOM 1534 N N . THR A 1 196 ? -6.342 1.860 26.660 1.00 92.75 196 THR A N 1
ATOM 1535 C CA . THR A 1 196 ? -6.395 1.184 25.357 1.00 92.75 196 THR A CA 1
ATOM 1536 C C . THR A 1 196 ? -5.098 1.376 24.576 1.00 92.75 196 THR A C 1
ATOM 1538 O O . THR A 1 196 ? -4.668 2.498 24.327 1.00 92.75 196 THR A O 1
ATOM 1541 N N . ASP A 1 197 ? -4.499 0.276 24.121 1.00 91.75 197 ASP A N 1
ATOM 1542 C CA . ASP A 1 197 ? -3.387 0.293 23.169 1.00 91.75 197 ASP A CA 1
ATOM 1543 C C . ASP A 1 197 ? -3.940 0.278 21.738 1.00 91.75 197 ASP A C 1
ATOM 1545 O O . ASP A 1 197 ? -4.563 -0.697 21.300 1.00 91.75 197 ASP A O 1
ATOM 1549 N N . PHE A 1 198 ? -3.728 1.366 21.004 1.00 91.25 198 PHE A N 1
ATOM 1550 C CA . PHE A 1 198 ? -4.133 1.475 19.603 1.00 91.25 198 PHE A CA 1
ATOM 1551 C C . PHE A 1 198 ? -3.084 0.914 18.641 1.00 91.25 198 PHE A C 1
ATOM 1553 O O . PHE A 1 198 ? -3.386 0.733 17.465 1.00 91.25 198 PHE A O 1
ATOM 1560 N N . GLU A 1 199 ? -1.875 0.607 19.112 1.00 87.38 199 GLU A N 1
ATOM 1561 C CA . GLU A 1 199 ? -0.780 0.138 18.269 1.00 87.38 199 GLU A CA 1
ATOM 1562 C C . GLU A 1 199 ? -0.592 -1.374 18.333 1.00 87.38 199 GLU A C 1
ATOM 1564 O O . GLU A 1 199 ? -0.273 -1.999 17.321 1.00 87.38 199 GLU A O 1
ATOM 1569 N N . ARG A 1 200 ? -0.792 -1.988 19.502 1.00 86.88 200 ARG A N 1
ATOM 1570 C CA . ARG A 1 200 ? -0.451 -3.395 19.755 1.00 86.88 200 ARG A CA 1
ATOM 1571 C C . ARG A 1 200 ? -1.676 -4.226 20.098 1.00 86.88 200 ARG A C 1
ATOM 1573 O O . ARG A 1 200 ? -2.417 -3.928 21.024 1.00 86.88 200 ARG A O 1
ATOM 1580 N N . THR A 1 201 ? -1.824 -5.361 19.421 1.00 86.62 201 THR A N 1
ATOM 1581 C CA . THR A 1 201 ? -2.792 -6.409 19.796 1.00 86.62 201 THR A CA 1
ATOM 1582 C C . THR A 1 201 ? -2.415 -7.165 21.066 1.00 86.62 201 THR A C 1
ATOM 1584 O O . THR A 1 201 ? -3.296 -7.571 21.816 1.00 86.62 201 THR A O 1
ATOM 1587 N N . ASN A 1 202 ? -1.118 -7.387 21.293 1.00 84.81 202 ASN A N 1
ATOM 1588 C CA . ASN A 1 202 ? -0.633 -8.162 22.430 1.00 84.81 202 ASN A CA 1
ATOM 1589 C C . ASN A 1 202 ? -0.161 -7.210 23.524 1.00 84.81 202 ASN A C 1
ATOM 1591 O O . ASN A 1 202 ? 0.913 -6.613 23.419 1.00 84.81 202 ASN A O 1
ATOM 1595 N N . ILE A 1 203 ? -0.965 -7.096 24.576 1.00 85.50 203 ILE A N 1
ATOM 1596 C CA . ILE A 1 203 ? -0.632 -6.312 25.760 1.00 85.50 203 ILE A CA 1
ATOM 1597 C C . ILE A 1 203 ? 0.289 -7.146 26.647 1.00 85.50 203 ILE A C 1
ATOM 1599 O O . ILE A 1 203 ? -0.031 -8.273 27.016 1.00 85.50 203 ILE A O 1
ATOM 1603 N N . THR A 1 204 ? 1.461 -6.604 26.964 1.00 80.50 204 THR A N 1
ATOM 1604 C CA . THR A 1 204 ? 2.407 -7.235 27.895 1.00 80.50 204 THR A CA 1
ATOM 1605 C C . THR A 1 204 ? 2.318 -6.549 29.253 1.00 80.50 204 THR A C 1
ATOM 1607 O O . THR A 1 204 ? 1.918 -5.391 29.325 1.00 80.50 204 THR A O 1
ATOM 1610 N N . GLY A 1 205 ? 2.758 -7.210 30.330 1.00 71.19 205 GLY A N 1
ATOM 1611 C CA . GLY A 1 205 ? 2.731 -6.629 31.682 1.00 71.19 205 GLY A CA 1
ATOM 1612 C C . GLY A 1 205 ? 3.538 -5.332 31.854 1.00 71.19 205 GLY A C 1
ATOM 1613 O O . GLY A 1 205 ? 3.351 -4.631 32.838 1.00 71.19 205 GLY A O 1
ATOM 1614 N N . LYS A 1 206 ? 4.404 -4.987 30.891 1.00 73.44 206 LYS A N 1
ATOM 1615 C CA . LYS A 1 206 ? 5.144 -3.715 30.856 1.00 73.44 206 LYS A CA 1
ATOM 1616 C C . LYS A 1 206 ? 4.352 -2.563 30.223 1.00 73.44 206 LYS A C 1
ATOM 1618 O O . LYS A 1 206 ? 4.840 -1.439 30.212 1.00 73.44 206 LYS A O 1
ATOM 1623 N N . SER A 1 207 ? 3.193 -2.840 29.624 1.00 77.69 207 SER A N 1
ATOM 1624 C CA . SER A 1 207 ? 2.357 -1.815 29.003 1.00 77.69 207 SER A CA 1
ATOM 1625 C C . SER A 1 207 ? 1.543 -1.066 30.055 1.00 77.69 207 SER A C 1
ATOM 1627 O O . SER A 1 207 ? 1.005 -1.671 30.984 1.00 77.69 207 SER A O 1
ATOM 1629 N N . ALA A 1 208 ? 1.423 0.250 29.873 1.00 79.56 208 ALA A N 1
ATOM 1630 C CA . ALA A 1 208 ? 0.474 1.075 30.618 1.00 79.56 208 ALA A CA 1
ATOM 1631 C C . ALA A 1 208 ? -0.980 0.793 30.194 1.00 79.56 208 ALA A C 1
ATOM 1633 O O . ALA A 1 208 ? -1.908 0.956 30.986 1.00 79.56 208 ALA A O 1
ATOM 1634 N N . ALA A 1 209 ? -1.170 0.322 28.958 1.00 87.38 209 ALA A N 1
ATOM 1635 C CA . ALA A 1 209 ? -2.456 -0.125 28.452 1.00 87.38 209 ALA A CA 1
ATOM 1636 C C . ALA A 1 209 ? -2.795 -1.530 28.956 1.00 87.38 209 ALA A C 1
ATOM 1638 O O . ALA A 1 209 ? -1.917 -2.349 29.225 1.00 87.38 209 ALA A O 1
ATOM 1639 N N . TRP A 1 210 ? -4.088 -1.800 29.074 1.00 87.50 210 TRP A N 1
ATOM 1640 C CA . TRP A 1 210 ? -4.640 -3.041 29.615 1.00 87.50 210 TRP A CA 1
ATOM 1641 C C . TRP A 1 210 ? -5.388 -3.848 28.561 1.00 87.50 210 TRP A C 1
ATOM 1643 O O . TRP A 1 210 ? -5.488 -5.069 28.659 1.00 87.50 210 TRP A O 1
ATOM 1653 N N . VAL A 1 211 ? -5.897 -3.176 27.532 1.00 91.06 211 VAL A N 1
ATOM 1654 C CA . VAL A 1 211 ? -6.658 -3.793 26.450 1.00 91.06 211 VAL A CA 1
ATOM 1655 C C . VAL A 1 211 ? -6.205 -3.222 25.113 1.00 91.06 211 VAL A C 1
ATOM 1657 O O . VAL A 1 211 ? -5.824 -2.059 25.025 1.00 91.06 211 VAL A O 1
ATOM 1660 N N . SER A 1 212 ? -6.221 -4.035 24.058 1.00 94.25 212 SER A N 1
ATOM 1661 C CA . SER A 1 212 ? -5.960 -3.529 22.709 1.00 94.25 212 SER A CA 1
ATOM 1662 C C . SER A 1 212 ? -7.234 -2.976 22.078 1.00 94.25 212 SER A C 1
ATOM 1664 O O . SER A 1 212 ? -8.323 -3.527 22.267 1.00 94.25 212 SER A O 1
ATOM 1666 N N . PHE A 1 213 ? -7.100 -1.949 21.241 1.00 94.81 213 PHE A N 1
ATOM 1667 C CA . PHE A 1 213 ? -8.217 -1.419 20.459 1.00 94.81 213 PHE A CA 1
ATOM 1668 C C . PHE A 1 213 ? -8.867 -2.501 19.584 1.00 94.81 213 PHE A C 1
ATOM 1670 O O . PHE A 1 213 ? -10.090 -2.550 19.436 1.00 94.81 213 PHE A O 1
ATOM 1677 N N . LYS A 1 214 ? -8.059 -3.434 19.060 1.00 93.62 214 LYS A N 1
ATOM 1678 C CA . LYS A 1 214 ? -8.567 -4.580 18.303 1.00 93.62 214 LYS A CA 1
ATOM 1679 C C . LYS A 1 214 ? -9.486 -5.460 19.154 1.00 93.62 214 LYS A C 1
ATOM 1681 O O . LYS A 1 214 ? -10.551 -5.838 18.679 1.00 93.62 214 LYS A O 1
ATOM 1686 N N . SER A 1 215 ? -9.100 -5.770 20.391 1.00 94.31 215 SER A N 1
ATOM 1687 C CA . SER A 1 215 ? -9.918 -6.577 21.304 1.00 94.31 215 SER A CA 1
ATOM 1688 C C . SER A 1 215 ? -11.270 -5.914 21.581 1.00 94.31 215 SER A C 1
ATOM 1690 O O . SER A 1 215 ? -12.294 -6.595 21.564 1.00 94.31 215 SER A O 1
ATOM 1692 N N . LEU A 1 216 ? -11.287 -4.588 21.768 1.00 94.38 216 LEU A N 1
ATOM 1693 C CA . LEU A 1 216 ? -12.524 -3.818 21.946 1.00 94.38 216 LEU A CA 1
ATOM 1694 C C . LEU A 1 216 ? -13.412 -3.866 20.698 1.00 94.38 216 LEU A C 1
ATOM 1696 O O . LEU A 1 216 ? -14.622 -4.063 20.811 1.00 94.38 216 LEU A O 1
ATOM 1700 N N . CYS A 1 217 ? -12.832 -3.750 19.501 1.00 93.56 217 CYS A N 1
ATOM 1701 C CA . CYS A 1 217 ? -13.580 -3.892 18.250 1.00 93.56 217 CYS A CA 1
ATOM 1702 C C . CYS A 1 217 ? -14.151 -5.305 18.073 1.00 93.56 217 CYS A C 1
ATOM 1704 O O . CYS A 1 217 ? -15.339 -5.451 17.787 1.00 93.56 217 CYS A O 1
ATOM 1706 N N . ASP A 1 218 ? -13.334 -6.342 18.280 1.00 93.38 218 ASP A N 1
ATOM 1707 C CA . ASP A 1 218 ? -13.752 -7.743 18.148 1.00 93.38 218 ASP A CA 1
ATOM 1708 C C . ASP A 1 218 ? -14.899 -8.076 19.118 1.00 93.38 218 ASP A C 1
ATOM 1710 O O . ASP A 1 218 ? -15.847 -8.765 18.742 1.00 93.38 218 ASP A O 1
ATOM 1714 N N . ALA A 1 219 ? -14.837 -7.572 20.354 1.00 94.62 219 ALA A N 1
ATOM 1715 C CA . ALA A 1 219 ? -15.894 -7.738 21.347 1.00 94.62 219 ALA A CA 1
ATOM 1716 C C . ALA A 1 219 ? -17.154 -6.931 20.990 1.00 94.62 219 ALA A C 1
ATOM 1718 O O . ALA A 1 219 ? -18.260 -7.469 21.027 1.00 94.62 219 ALA A O 1
ATOM 1719 N N . SER A 1 220 ? -17.001 -5.678 20.552 1.00 94.44 220 SER A N 1
ATOM 1720 C CA . SER A 1 220 ? -18.128 -4.828 20.130 1.00 94.44 220 SER A CA 1
ATOM 1721 C C . SER A 1 220 ? -18.893 -5.421 18.944 1.00 94.44 220 SER A C 1
ATOM 1723 O O . SER A 1 220 ? -20.121 -5.340 18.906 1.00 94.44 220 SER A O 1
ATOM 1725 N N . ALA A 1 221 ? -18.197 -6.107 18.029 1.00 92.25 221 ALA A N 1
ATOM 1726 C CA . ALA A 1 221 ? -18.799 -6.862 16.924 1.00 92.25 221 ALA A CA 1
ATOM 1727 C C . ALA A 1 221 ? -19.680 -8.038 17.390 1.00 92.25 221 ALA A C 1
ATOM 1729 O O . ALA A 1 221 ? -20.489 -8.559 16.624 1.00 92.25 221 ALA A O 1
ATOM 1730 N N . ARG A 1 222 ? -19.499 -8.517 18.629 1.00 92.25 222 ARG A N 1
ATOM 1731 C CA . ARG A 1 222 ? -20.351 -9.556 19.232 1.00 92.25 222 ARG A CA 1
ATOM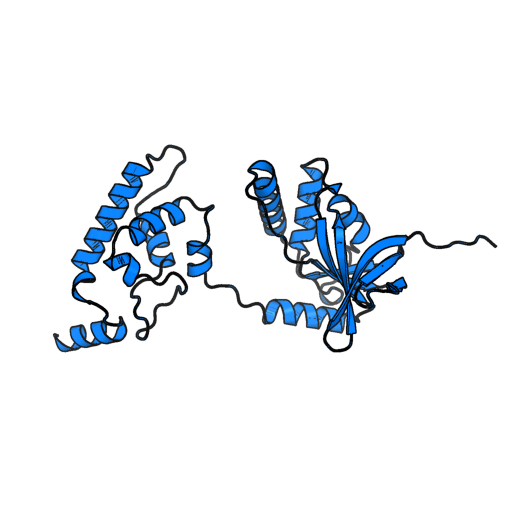 1732 C C . ARG A 1 222 ? -21.590 -8.968 19.892 1.00 92.25 222 ARG A C 1
ATOM 1734 O O . ARG A 1 222 ? -22.624 -9.629 19.889 1.00 92.25 222 ARG A O 1
ATOM 1741 N N . PHE A 1 223 ? -21.492 -7.754 20.426 1.00 88.50 223 PHE A N 1
ATOM 1742 C CA . PHE A 1 223 ? -22.612 -7.054 21.060 1.00 88.50 223 PHE A CA 1
ATOM 1743 C C . PHE A 1 223 ? -23.533 -6.379 20.050 1.00 88.50 223 PHE A C 1
ATOM 1745 O O . PHE A 1 223 ? -24.725 -6.230 20.301 1.00 88.50 223 PHE A O 1
ATOM 1752 N N . THR A 1 224 ? -22.988 -5.986 18.900 1.00 83.94 224 THR A N 1
ATOM 1753 C CA . THR A 1 224 ? -23.704 -5.204 17.895 1.00 83.94 224 THR A CA 1
ATOM 1754 C C . THR A 1 224 ? -23.546 -5.821 16.516 1.00 83.94 224 THR A C 1
ATOM 1756 O O . THR A 1 224 ? -22.483 -6.321 16.151 1.00 83.94 224 THR A O 1
ATOM 1759 N N . ARG A 1 225 ? -24.622 -5.782 15.730 1.00 79.88 225 ARG A N 1
ATOM 1760 C CA . ARG A 1 225 ? -24.580 -6.053 14.294 1.00 79.88 225 ARG A CA 1
ATOM 1761 C C . ARG A 1 225 ? -24.966 -4.770 13.587 1.00 79.88 225 ARG A C 1
ATOM 1763 O O . ARG A 1 225 ? -26.145 -4.446 13.533 1.00 79.88 225 ARG A O 1
ATOM 1770 N N . LEU A 1 226 ? -23.966 -4.045 13.099 1.00 80.75 226 LEU A N 1
ATOM 1771 C CA . LEU A 1 226 ? -24.203 -2.881 12.259 1.00 80.75 226 LEU A CA 1
ATOM 1772 C C . LEU A 1 226 ? -24.729 -3.350 10.900 1.00 80.75 226 LEU A C 1
ATOM 1774 O O . LEU A 1 226 ? -24.095 -4.151 10.213 1.00 80.75 226 LEU A O 1
ATOM 1778 N N . THR A 1 227 ? -25.906 -2.855 10.556 1.00 81.25 227 THR A N 1
ATOM 1779 C CA . THR A 1 227 ? -26.568 -2.970 9.255 1.00 81.25 227 THR A CA 1
ATOM 1780 C C . THR A 1 227 ? -26.755 -1.570 8.674 1.00 81.25 227 THR A C 1
ATOM 1782 O O . THR A 1 227 ? -26.621 -0.583 9.397 1.00 81.25 227 THR A O 1
ATOM 1785 N N . GLU A 1 228 ? -27.093 -1.468 7.389 1.00 74.69 228 GLU A N 1
ATOM 1786 C CA . GLU A 1 228 ? -27.376 -0.174 6.747 1.00 74.69 228 GLU A CA 1
ATOM 1787 C C . GLU A 1 228 ? -28.519 0.589 7.446 1.00 74.69 228 GLU A C 1
ATOM 1789 O O . GLU A 1 228 ? -28.442 1.804 7.593 1.00 74.69 228 GLU A O 1
ATOM 1794 N N . ASP A 1 229 ? -29.510 -0.129 7.986 1.00 80.94 229 ASP A N 1
ATOM 1795 C CA . ASP A 1 229 ? -30.650 0.443 8.723 1.00 80.94 229 ASP A CA 1
ATOM 1796 C C . ASP A 1 229 ? -30.367 0.733 10.211 1.00 80.94 229 ASP A C 1
ATOM 1798 O O . ASP A 1 229 ? -31.275 1.055 10.980 1.00 80.94 229 ASP A O 1
ATOM 1802 N N . SER A 1 230 ? -29.129 0.549 10.678 1.00 84.25 230 SER A N 1
ATOM 1803 C CA . SER A 1 230 ? -28.811 0.718 12.097 1.00 84.25 230 SER A CA 1
ATOM 1804 C C . SER A 1 230 ? -28.860 2.184 12.531 1.00 84.25 230 SER A C 1
ATOM 1806 O O . SER A 1 230 ? -28.154 3.036 11.997 1.00 84.25 230 SER A O 1
ATOM 1808 N N . GLU A 1 231 ? -29.614 2.470 13.596 1.00 87.25 231 GLU A N 1
ATOM 1809 C CA . GLU A 1 231 ? -29.600 3.774 14.268 1.00 87.25 231 GLU A CA 1
ATOM 1810 C C . GLU A 1 231 ? -28.268 3.988 15.009 1.00 87.25 231 GLU A C 1
ATOM 1812 O O . GLU A 1 231 ? -28.134 3.661 16.191 1.00 87.25 231 GLU A O 1
ATOM 1817 N N . LEU A 1 232 ? -27.269 4.551 14.322 1.00 85.75 232 LEU A N 1
ATOM 1818 C CA . LEU A 1 232 ? -25.896 4.695 14.830 1.00 85.75 232 LEU A CA 1
ATOM 1819 C C . LEU A 1 232 ? -25.810 5.354 16.212 1.00 85.75 232 LEU A C 1
ATOM 1821 O O . LEU A 1 232 ? -25.037 4.905 17.052 1.00 85.75 232 LEU A O 1
ATOM 1825 N N . VAL A 1 233 ? -26.633 6.373 16.480 1.00 87.19 233 VAL A N 1
ATOM 1826 C CA . VAL A 1 233 ? -26.670 7.063 17.783 1.00 87.19 233 VAL A CA 1
ATOM 1827 C C . VAL A 1 233 ? -27.074 6.108 18.906 1.00 87.19 233 VAL A C 1
ATOM 1829 O O . VAL A 1 233 ? -26.464 6.109 19.975 1.00 87.19 233 VAL A O 1
ATOM 1832 N N . LYS A 1 234 ? -28.078 5.262 18.659 1.00 89.12 234 LYS A N 1
ATOM 1833 C CA . LYS A 1 234 ? -28.551 4.277 19.632 1.00 89.12 234 LYS A CA 1
ATOM 1834 C C . LYS A 1 234 ? -27.502 3.194 19.861 1.00 89.12 234 LYS A C 1
ATOM 1836 O O . LYS A 1 234 ? -27.167 2.912 21.006 1.00 89.12 234 LYS A O 1
ATOM 1841 N N . VAL A 1 235 ? -26.930 2.652 18.782 1.00 90.00 235 VAL A N 1
ATOM 1842 C CA . VAL A 1 235 ? -25.875 1.627 18.866 1.00 90.00 235 VAL A CA 1
ATOM 1843 C C . VAL A 1 235 ? -24.642 2.169 19.598 1.00 90.00 235 VAL A C 1
ATOM 1845 O O . VAL A 1 235 ? -24.080 1.472 20.441 1.00 90.00 235 VAL A O 1
ATOM 1848 N N . SER A 1 236 ? -24.256 3.422 19.334 1.00 90.75 236 SER A N 1
ATOM 1849 C CA . SER A 1 236 ? -23.181 4.118 20.053 1.00 90.75 236 SER A CA 1
ATOM 1850 C C . SER A 1 236 ? -23.471 4.203 21.550 1.00 90.75 236 SER A C 1
ATOM 1852 O O . SER A 1 236 ? -22.646 3.803 22.369 1.00 90.75 236 SER A O 1
ATOM 1854 N N . GLY A 1 237 ? -24.672 4.666 21.913 1.00 92.38 237 GLY A N 1
ATOM 1855 C CA . GLY A 1 237 ? -25.088 4.802 23.308 1.00 92.38 237 GLY A CA 1
ATOM 1856 C C . GLY A 1 237 ? -25.138 3.468 24.055 1.00 92.38 237 GLY A C 1
ATOM 1857 O O . GLY A 1 237 ? -24.741 3.400 25.218 1.00 92.38 237 GLY A O 1
ATOM 1858 N N . ASP A 1 238 ? -25.582 2.400 23.395 1.00 92.88 238 ASP A N 1
ATOM 1859 C CA . ASP A 1 238 ? -25.608 1.058 23.980 1.00 92.88 238 ASP A CA 1
ATOM 1860 C C . ASP A 1 238 ? -24.186 0.507 24.179 1.00 92.88 238 ASP A C 1
ATOM 1862 O O . ASP A 1 238 ? -23.871 0.001 25.258 1.00 92.88 238 ASP A O 1
ATOM 1866 N N . LEU A 1 239 ? -23.293 0.675 23.194 1.00 94.69 239 LEU A N 1
ATOM 1867 C CA . LEU A 1 239 ? -21.878 0.310 23.340 1.00 94.69 239 LEU A CA 1
ATOM 1868 C C . LEU A 1 239 ? -21.188 1.105 24.449 1.00 94.69 239 LEU A C 1
ATOM 1870 O O . LEU A 1 239 ? -20.429 0.521 25.220 1.00 94.69 239 LEU A O 1
ATOM 1874 N N . ALA A 1 240 ? -21.459 2.406 24.560 1.00 94.88 240 ALA A N 1
ATOM 1875 C CA . ALA A 1 240 ? -20.898 3.245 25.614 1.00 94.88 240 ALA A CA 1
ATOM 1876 C C . ALA A 1 240 ? -21.260 2.718 27.006 1.00 94.88 240 ALA A C 1
ATOM 1878 O O . ALA A 1 240 ? -20.373 2.546 27.837 1.00 94.88 240 ALA A O 1
ATOM 1879 N N . LYS A 1 241 ? -22.529 2.355 27.229 1.00 94.81 241 LYS A N 1
ATOM 1880 C CA . LYS A 1 241 ? -22.983 1.765 28.500 1.00 94.81 241 LYS A CA 1
ATOM 1881 C C . LYS A 1 241 ? -22.334 0.414 28.787 1.00 94.81 241 LYS A C 1
ATOM 1883 O O . LYS A 1 241 ? -21.977 0.141 29.929 1.00 94.81 241 LYS A O 1
ATOM 1888 N N . ILE A 1 242 ? -22.179 -0.437 27.769 1.00 94.94 242 ILE A N 1
ATOM 1889 C CA . ILE A 1 242 ? -21.517 -1.742 27.922 1.00 94.94 242 ILE A CA 1
ATOM 1890 C C . ILE A 1 242 ? -20.069 -1.546 28.371 1.00 94.94 242 ILE A C 1
ATOM 1892 O O . ILE A 1 242 ? -19.625 -2.179 29.330 1.00 94.94 242 ILE A O 1
ATOM 1896 N N . TRP A 1 243 ? -19.336 -0.665 27.692 1.00 95.25 243 T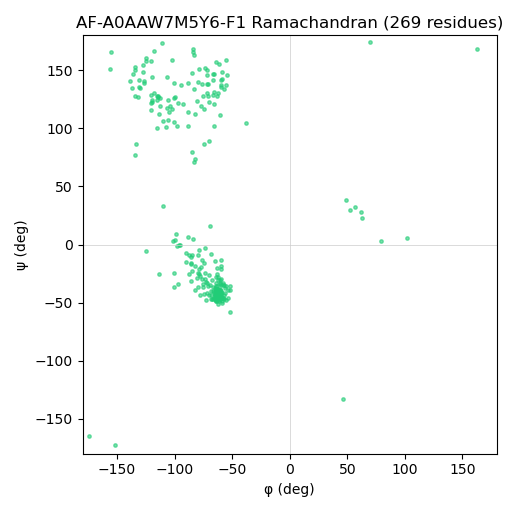RP A N 1
ATOM 1897 C CA . TRP A 1 243 ? -17.929 -0.438 27.993 1.00 95.25 243 TRP A CA 1
ATOM 1898 C C . TRP A 1 243 ? -17.718 0.320 29.306 1.00 95.25 243 TRP A C 1
ATOM 1900 O O . TRP A 1 243 ? -16.781 0.003 30.035 1.00 95.25 243 TRP A O 1
ATOM 1910 N N . GLU A 1 244 ? -18.618 1.234 29.668 1.00 93.25 244 GLU A N 1
ATOM 1911 C CA . GLU A 1 244 ? -18.646 1.857 30.994 1.00 93.25 244 GLU A CA 1
ATOM 1912 C C . GLU A 1 244 ? -18.873 0.816 32.099 1.00 93.25 244 GLU A C 1
ATOM 1914 O O . GLU A 1 244 ? -18.122 0.776 33.076 1.00 93.25 244 GLU A O 1
ATOM 1919 N N . GLY A 1 245 ? -19.842 -0.085 31.917 1.00 93.12 245 GLY A N 1
ATOM 1920 C CA . GLY A 1 245 ? -20.086 -1.190 32.844 1.00 93.12 245 GLY A CA 1
ATOM 1921 C C . GLY A 1 245 ? -18.880 -2.122 32.978 1.00 93.12 245 GLY A C 1
ATOM 1922 O O . GLY A 1 245 ? -18.555 -2.557 34.081 1.00 93.12 245 GLY A O 1
ATOM 1923 N N . TRP A 1 246 ? -18.164 -2.390 31.882 1.00 93.06 246 TRP A N 1
ATOM 1924 C CA . TRP A 1 246 ? -16.918 -3.159 31.922 1.00 93.06 246 TRP A CA 1
ATOM 1925 C C . TRP A 1 246 ? -15.814 -2.439 32.710 1.00 93.06 246 TRP A C 1
ATOM 1927 O O . TRP A 1 246 ? -15.155 -3.069 33.540 1.00 93.06 246 TRP A O 1
ATOM 1937 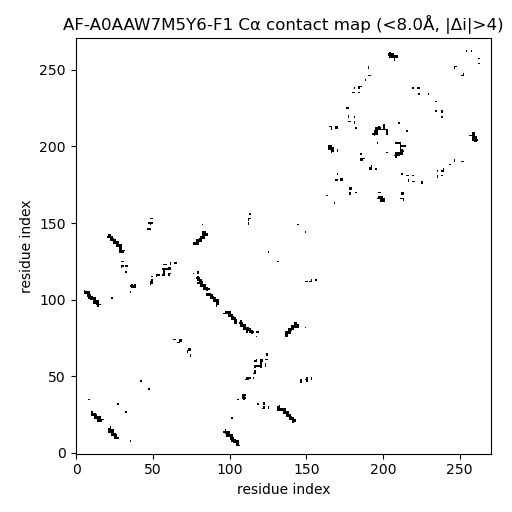N N . CYS A 1 247 ? -15.634 -1.128 32.516 1.00 90.56 247 CYS A N 1
ATOM 1938 C CA . CYS A 1 247 ? -14.689 -0.329 33.303 1.00 90.56 247 CYS A CA 1
ATOM 1939 C C . CYS A 1 247 ? -14.990 -0.385 34.803 1.00 90.56 247 CYS A C 1
ATOM 1941 O O . CYS A 1 247 ? -14.076 -0.619 35.589 1.00 90.56 247 CYS A O 1
ATOM 1943 N N . GLN A 1 248 ? -16.258 -0.225 35.188 1.00 88.25 248 GLN A N 1
ATOM 1944 C CA . GLN A 1 248 ? -16.684 -0.316 36.587 1.00 88.25 248 GLN A CA 1
ATOM 1945 C C . GLN A 1 248 ? -16.463 -1.722 37.159 1.00 88.25 248 GLN A C 1
ATOM 1947 O O . GLN A 1 248 ? -15.882 -1.870 38.228 1.00 88.25 248 GLN A O 1
ATOM 1952 N N . PHE A 1 249 ? -16.879 -2.764 36.432 1.00 88.12 249 PHE A N 1
ATOM 1953 C CA . PHE A 1 249 ? -16.732 -4.157 36.865 1.00 88.12 249 PHE A CA 1
ATOM 1954 C C . PHE A 1 249 ? -15.268 -4.551 37.091 1.00 88.12 249 PHE A C 1
ATOM 1956 O O . PHE A 1 249 ? -14.942 -5.259 38.039 1.00 88.12 249 PHE A O 1
ATOM 1963 N N . SER A 1 250 ? -14.391 -4.099 36.199 1.00 83.75 250 SER A N 1
ATOM 1964 C CA . SER A 1 250 ? -12.958 -4.393 36.243 1.00 83.75 250 SER A CA 1
ATOM 1965 C C . SER A 1 250 ? -12.169 -3.530 37.231 1.00 83.75 250 SER A C 1
ATOM 1967 O O . SER A 1 250 ? -10.985 -3.796 37.427 1.00 83.75 250 SER A O 1
ATOM 1969 N N . GLY A 1 251 ? -12.778 -2.491 37.817 1.00 81.25 251 GLY A N 1
ATOM 1970 C CA . GLY A 1 251 ? -12.063 -1.500 38.625 1.00 81.25 251 GLY A CA 1
ATOM 1971 C C . GLY A 1 251 ? -11.013 -0.722 37.824 1.00 81.25 251 GLY A C 1
ATOM 1972 O O . GLY A 1 251 ? -10.057 -0.203 38.397 1.00 81.25 251 GLY A O 1
ATOM 1973 N N . LEU A 1 252 ? -11.149 -0.647 36.492 1.00 80.38 252 LEU A N 1
ATOM 1974 C CA . LEU A 1 252 ? -10.163 0.004 35.617 1.00 80.38 252 LEU A CA 1
ATOM 1975 C C . LEU A 1 252 ? -9.972 1.491 35.957 1.00 80.38 252 LEU A C 1
ATOM 1977 O O . LEU A 1 252 ? -8.891 2.035 35.739 1.00 80.38 252 LEU A O 1
ATOM 1981 N N . SER A 1 253 ? -11.019 2.140 36.477 1.00 76.06 253 SER A N 1
ATOM 1982 C CA . SER A 1 253 ? -10.984 3.521 36.976 1.00 76.06 253 SER A CA 1
ATOM 1983 C C . SER A 1 253 ? -10.066 3.685 38.183 1.00 76.06 253 SER A C 1
ATOM 1985 O O . SER A 1 253 ? -9.418 4.717 38.333 1.00 76.06 253 SER A O 1
ATOM 1987 N N . ASP A 1 254 ? -9.984 2.652 39.017 1.00 74.56 254 ASP A N 1
ATOM 1988 C CA . ASP A 1 254 ? -9.291 2.683 40.305 1.00 74.56 254 ASP A CA 1
ATOM 1989 C C . ASP A 1 254 ? -7.800 2.370 40.131 1.00 74.56 254 ASP A C 1
ATOM 1991 O O . ASP A 1 254 ? -6.975 2.665 40.992 1.00 74.56 254 ASP A O 1
ATOM 1995 N N . ALA A 1 255 ? -7.439 1.812 38.974 1.00 66.62 255 ALA A N 1
ATOM 1996 C CA . ALA A 1 255 ? -6.079 1.451 38.611 1.00 66.62 255 ALA A CA 1
ATOM 1997 C C . ALA A 1 255 ? -5.169 2.645 38.263 1.00 66.62 255 ALA A C 1
ATOM 1999 O O . ALA A 1 255 ? -3.996 2.421 37.966 1.00 66.62 255 ALA A O 1
ATOM 2000 N N . GLY A 1 256 ? -5.662 3.891 38.251 1.00 67.25 256 GLY A N 1
ATOM 2001 C CA . GLY A 1 256 ? -4.851 5.093 37.991 1.00 67.25 256 GLY A CA 1
ATOM 2002 C C . GLY A 1 256 ? -3.914 4.952 36.778 1.00 67.25 256 GLY A C 1
ATOM 2003 O O . GLY A 1 256 ? -4.311 4.422 35.741 1.00 67.25 256 GLY A O 1
ATOM 2004 N N . ASP A 1 257 ? -2.643 5.335 36.922 1.00 65.06 257 ASP A N 1
ATOM 2005 C CA . ASP A 1 257 ? -1.602 5.163 35.890 1.00 65.06 257 ASP A CA 1
ATOM 2006 C C . ASP A 1 257 ? -0.865 3.811 35.964 1.00 65.06 257 ASP A C 1
ATOM 2008 O O . ASP A 1 257 ? 0.082 3.579 35.210 1.00 65.06 257 ASP A O 1
ATOM 2012 N N . TYR A 1 258 ? -1.296 2.884 36.830 1.00 66.94 258 TYR A N 1
ATOM 2013 C CA . TYR A 1 258 ? -0.568 1.632 37.036 1.00 66.94 258 TYR A CA 1
ATOM 2014 C C . TYR A 1 258 ? -0.510 0.782 35.751 1.00 66.94 258 TYR A C 1
ATOM 2016 O O . TYR A 1 258 ? -1.552 0.517 35.120 1.00 66.94 258 TYR A O 1
ATOM 2024 N N . PRO A 1 259 ? 0.693 0.312 35.364 1.00 66.75 259 PRO A N 1
ATOM 2025 C CA . PRO A 1 259 ? 0.854 -0.681 34.315 1.00 66.75 259 PRO A CA 1
ATOM 2026 C C . PRO A 1 259 ? 0.107 -1.966 34.658 1.00 66.75 259 PRO A C 1
ATOM 2028 O O . PRO A 1 259 ? 0.023 -2.364 35.823 1.00 66.75 259 PRO A O 1
ATOM 2031 N N . TYR A 1 260 ? -0.389 -2.659 33.633 1.00 66.62 260 TYR A N 1
ATOM 2032 C CA . TYR A 1 260 ? -1.166 -3.890 33.815 1.00 66.62 260 TYR A CA 1
ATOM 2033 C C . TYR A 1 260 ? -0.430 -4.934 34.675 1.00 66.62 260 TYR A C 1
ATOM 2035 O O . TYR A 1 260 ? -1.030 -5.595 35.524 1.00 66.62 260 TYR A O 1
ATOM 2043 N N . GLY A 1 261 ? 0.888 -5.065 34.491 1.00 65.12 261 GLY A N 1
ATOM 2044 C CA . GLY A 1 261 ? 1.697 -6.031 35.232 1.00 65.12 261 GLY A CA 1
ATOM 2045 C C . GLY A 1 261 ? 1.833 -5.727 36.724 1.00 65.12 261 GLY A C 1
ATOM 2046 O O . GLY A 1 261 ? 1.941 -6.667 37.506 1.00 65.12 261 GLY A O 1
ATOM 2047 N N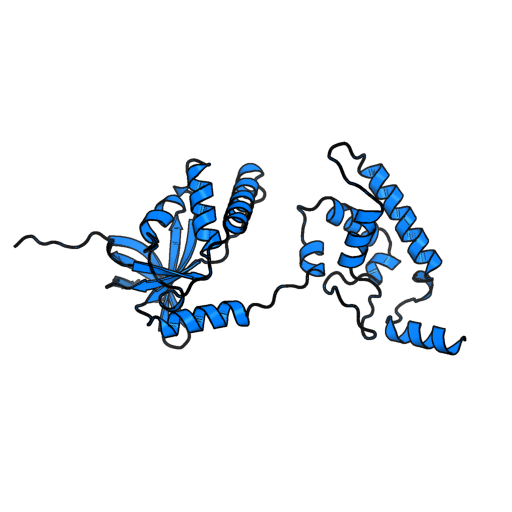 . GLU A 1 262 ? 1.807 -4.456 37.126 1.00 65.31 262 GLU A N 1
ATOM 2048 C CA . GLU A 1 262 ? 1.911 -4.059 38.537 1.00 65.31 262 GLU A CA 1
ATOM 2049 C C . GLU A 1 262 ? 0.576 -4.263 39.256 1.00 65.31 262 GLU A C 1
ATOM 2051 O O . GLU A 1 262 ? 0.533 -4.881 40.320 1.00 65.31 262 GLU A O 1
ATOM 2056 N N . TYR A 1 263 ? -0.528 -3.875 38.614 1.00 66.81 263 TYR A N 1
ATOM 2057 C CA . TYR A 1 263 ? -1.873 -4.092 39.148 1.00 66.81 263 TYR A CA 1
ATOM 2058 C C . TYR A 1 263 ? -2.205 -5.583 39.331 1.00 66.81 263 TYR A C 1
ATOM 2060 O O . TYR A 1 263 ? -2.728 -5.996 40.366 1.00 66.81 263 TYR A O 1
ATOM 2068 N N . SER A 1 264 ? -1.843 -6.429 38.357 1.00 60.88 264 SER A N 1
ATOM 2069 C CA . SER A 1 264 ? -2.062 -7.878 38.462 1.00 60.88 264 SER A CA 1
ATOM 2070 C C . SER A 1 264 ? -1.296 -8.514 39.627 1.00 60.88 264 SER A C 1
ATOM 2072 O O . SER A 1 264 ? -1.760 -9.515 40.175 1.00 60.88 264 SER A O 1
ATOM 2074 N N . GLN A 1 265 ? -0.131 -7.973 39.999 1.00 60.31 265 GLN A N 1
ATOM 2075 C CA . GLN A 1 265 ? 0.648 -8.478 41.130 1.00 60.31 265 GLN A CA 1
ATOM 2076 C C . GLN A 1 265 ? 0.033 -8.070 42.471 1.00 60.31 265 GLN A C 1
ATOM 2078 O O . GLN A 1 265 ? 0.030 -8.879 43.399 1.00 60.31 265 GLN A O 1
ATOM 2083 N N . GLU A 1 266 ? -0.536 -6.870 42.581 1.00 59.66 266 GLU A N 1
ATOM 2084 C CA . GLU A 1 266 ? -1.228 -6.438 43.801 1.00 59.66 266 GLU A CA 1
ATOM 2085 C C . GLU A 1 266 ? -2.478 -7.275 44.092 1.00 59.66 266 GLU A C 1
ATOM 2087 O O . GLU A 1 266 ? -2.643 -7.751 45.214 1.00 59.66 266 GLU A O 1
ATOM 2092 N N . LEU A 1 267 ? -3.294 -7.574 43.076 1.00 57.28 267 LEU A N 1
ATOM 2093 C CA . LEU A 1 267 ? -4.448 -8.473 43.225 1.00 57.28 267 LEU A CA 1
ATOM 2094 C C . LEU A 1 267 ? -4.051 -9.883 43.683 1.00 57.28 267 LEU A C 1
ATOM 2096 O O . LEU A 1 267 ? -4.773 -10.513 44.453 1.00 57.28 267 LEU A O 1
ATOM 2100 N N . SER A 1 268 ? -2.893 -10.382 43.243 1.00 53.31 268 SER A N 1
ATOM 2101 C CA . SER A 1 268 ? -2.380 -11.685 43.686 1.00 53.31 268 SER A CA 1
ATOM 2102 C C . SER A 1 268 ? -1.813 -11.690 45.109 1.00 53.31 268 SER A C 1
ATOM 2104 O O . SER A 1 268 ? -1.634 -12.763 45.668 1.00 53.31 268 SER A O 1
ATOM 2106 N N . ARG A 1 269 ? -1.532 -10.518 45.698 1.00 50.03 269 ARG A N 1
ATOM 2107 C CA . ARG A 1 269 ? -1.091 -10.376 47.100 1.00 50.03 269 ARG A CA 1
ATOM 2108 C C . ARG A 1 269 ? -2.251 -10.195 48.083 1.00 50.03 269 ARG A C 1
ATOM 2110 O O . ARG A 1 269 ? -2.034 -10.298 49.285 1.00 50.03 269 ARG A O 1
ATOM 2117 N N . LEU A 1 270 ? -3.444 -9.878 47.577 1.00 51.09 270 LEU A N 1
ATOM 2118 C CA . LEU A 1 270 ? -4.672 -9.694 48.357 1.00 51.09 270 LEU A CA 1
ATOM 2119 C C . LEU A 1 270 ? -5.488 -10.993 48.521 1.00 51.09 270 LEU A C 1
ATOM 2121 O O . LEU A 1 270 ? -6.454 -10.996 49.282 1.00 51.09 270 LEU A O 1
ATOM 2125 N N . ASN A 1 271 ? -5.087 -12.073 47.841 1.00 41.91 271 ASN A N 1
ATOM 2126 C CA . ASN A 1 271 ? -5.577 -13.445 48.032 1.00 41.91 271 ASN A CA 1
ATOM 2127 C C . ASN A 1 271 ? -4.521 -14.299 48.739 1.00 41.91 271 ASN A C 1
ATOM 2129 O O . ASN A 1 271 ? -4.925 -15.282 49.398 1.00 41.91 271 ASN A O 1
#

Mean predicted aligned error: 9.23 Å

InterPro domains:
  IPR017601 DGQHR-containing domain [TIGR03187] (14-246)
  IPR017642 DNA sulphur modification protein DndB [PF14072] (11-242)

Organism: NCBI:txid1639133

Foldseek 3Di:
DPPPDFAWDKFKWFWDDDPNFTKIKGWAFLVCLCQVQVDPPDDDPLQALEDDADQVLLQVLLVQCVCCVVVVVHDDDAAFEWAKEDDKDWAADPVHRRITMIIGGSPIHIGTNPCPSVSSSSVVNPVVDPPSRVPIHMYMYTYPDDSVRSNVVSCCVVVVDDDFAPLLVLCPDPPDPLSVLLNVLQVVDPLSVQQEDSRHQDADQPDLHDHYSVRSSVVLVVVDDDDPPDPSVVSSVVSSVVVVVVCVVVVSVVCPSHRNNVVVVVVVVVD

pLDDT: mean 85.97, std 12.71, range [41.91, 98.25]